Protein AF-A0A267G504-F1 (afdb_monomer_lite)

Secondary structure (DSSP, 8-state):
-------------HHHHTTS-SSEEEEEEEEEEGGGGTT----EEEEE-SSEEEEEEEEE-SSTTEEEEEEEEEEGGGHHHHHHHHHHTTTT-S-TT-EEEEESTTSGGGHHHHHHHH--EEEE--HHHHHHHHHHHHHHHS-HHHH--------GGG-TT----HHHHHHHHHTT--HHHHHS--S-SSEEEEEESSSEEEEEE-TTS-EEEEEEESSSHHHHHHHHHHHHS---HHHHHHHHHH--GGGTSEEHHHHHTTT--SGGGGS-TTSEEETTHHHHHHHHHHHHHHTTS---TT---PPP-

pLDDT: mean 77.03, std 20.08, range [28.44, 96.31]

Structure (mmCIF, N/CA/C/O backbone):
data_AF-A0A267G504-F1
#
_entry.id   AF-A0A267G504-F1
#
loop_
_atom_site.group_PDB
_atom_site.id
_atom_site.type_symbol
_atom_site.label_atom_id
_atom_site.label_alt_id
_atom_site.label_comp_id
_atom_site.label_asym_id
_atom_site.label_entity_id
_atom_site.label_seq_id
_atom_site.pdbx_PDB_ins_code
_atom_site.Cartn_x
_atom_site.Cartn_y
_atom_site.Cartn_z
_atom_site.occupancy
_atom_site.B_iso_or_equiv
_atom_site.auth_seq_id
_atom_site.auth_comp_id
_atom_site.auth_asym_id
_atom_site.auth_atom_id
_atom_site.pdbx_PDB_model_num
ATOM 1 N N . SER A 1 1 ? -55.078 -29.190 19.948 1.00 36.12 1 SER A N 1
ATOM 2 C CA . SER A 1 1 ? -54.790 -29.704 18.596 1.00 36.12 1 SER A CA 1
ATOM 3 C C . SER A 1 1 ? -53.960 -28.680 17.835 1.00 36.12 1 SER A C 1
ATOM 5 O O . SER A 1 1 ? -54.436 -27.595 17.545 1.00 36.12 1 SER A O 1
ATOM 7 N N . ASN A 1 2 ? -52.691 -29.032 17.629 1.00 31.22 2 ASN A N 1
ATOM 8 C CA . ASN A 1 2 ? -51.638 -28.458 16.780 1.00 31.22 2 ASN A CA 1
ATOM 9 C C . ASN A 1 2 ? -51.933 -27.212 15.920 1.00 31.22 2 ASN A C 1
ATOM 11 O O . ASN A 1 2 ? -52.570 -27.309 14.874 1.00 31.22 2 ASN A O 1
ATOM 15 N N . SER A 1 3 ? -51.272 -26.104 16.266 1.00 29.47 3 SER A N 1
ATOM 16 C CA . SER A 1 3 ? -50.808 -25.070 15.337 1.00 29.47 3 SER A CA 1
ATOM 17 C C . SER A 1 3 ? -49.410 -25.450 14.815 1.00 29.47 3 SER A C 1
ATOM 19 O O . SER A 1 3 ? -48.462 -25.589 15.586 1.00 29.47 3 SER A O 1
ATOM 21 N N . LYS A 1 4 ? -49.265 -25.668 13.501 1.00 34.09 4 LYS A N 1
ATOM 22 C CA . LYS A 1 4 ? -47.961 -25.902 12.854 1.00 34.09 4 LYS A CA 1
ATOM 23 C C . LYS A 1 4 ? -47.389 -24.577 12.348 1.00 34.09 4 LYS A C 1
ATOM 25 O O . LYS A 1 4 ? -47.925 -23.988 11.416 1.00 34.09 4 LYS A O 1
ATOM 30 N N . PHE A 1 5 ? -46.284 -24.155 12.959 1.00 29.67 5 PHE A N 1
ATOM 31 C CA . PHE A 1 5 ? -45.341 -23.181 12.414 1.00 29.67 5 PHE A CA 1
ATOM 32 C C . PHE A 1 5 ? -44.734 -23.719 11.110 1.00 29.67 5 PHE A C 1
ATOM 34 O O . PHE A 1 5 ? -44.215 -24.835 11.080 1.00 29.67 5 PHE A O 1
ATOM 41 N N . ILE A 1 6 ? -44.780 -22.922 10.043 1.00 31.59 6 ILE A N 1
ATOM 42 C CA . ILE A 1 6 ? -44.021 -23.155 8.812 1.00 31.59 6 ILE A CA 1
ATOM 43 C C . ILE A 1 6 ? -42.701 -22.392 8.958 1.00 31.59 6 ILE A C 1
ATOM 45 O O . ILE A 1 6 ? -42.673 -21.167 8.882 1.00 31.59 6 ILE A O 1
ATOM 49 N N . GLN A 1 7 ? -41.608 -23.121 9.192 1.00 29.75 7 GLN A N 1
ATOM 50 C CA . GLN A 1 7 ? -40.248 -22.630 8.969 1.00 29.75 7 GLN A CA 1
ATOM 51 C C . GLN A 1 7 ? -40.037 -22.475 7.457 1.00 29.75 7 GLN A C 1
ATOM 53 O O . GLN A 1 7 ? -39.959 -23.470 6.739 1.00 29.75 7 GLN A O 1
ATOM 58 N N . GLN A 1 8 ? -39.925 -21.242 6.966 1.00 28.44 8 GLN A N 1
ATOM 59 C CA . GLN A 1 8 ? -39.309 -20.982 5.666 1.00 28.44 8 GLN A CA 1
ATOM 60 C C . GLN A 1 8 ? -37.805 -20.810 5.874 1.00 28.44 8 GLN A C 1
ATOM 62 O O . GLN A 1 8 ? -37.324 -19.751 6.268 1.00 28.44 8 GLN A O 1
ATOM 67 N N . SER A 1 9 ? -37.059 -21.883 5.621 1.00 29.45 9 SER A N 1
ATOM 68 C CA . SER A 1 9 ? -35.618 -21.831 5.402 1.00 29.45 9 SER A CA 1
ATOM 69 C C . SER A 1 9 ? -35.347 -21.113 4.077 1.00 29.45 9 SER A C 1
ATOM 71 O O . SER A 1 9 ? -35.560 -21.684 3.005 1.00 29.45 9 SER A O 1
ATOM 73 N N . SER A 1 10 ? -34.874 -19.869 4.121 1.00 33.12 10 SER A N 1
ATOM 74 C CA . SER A 1 10 ? -34.369 -19.178 2.935 1.00 33.12 10 SER A CA 1
ATOM 75 C C . SER A 1 10 ? -32.966 -19.694 2.600 1.00 33.12 10 SER A C 1
ATOM 77 O O . SER A 1 10 ? -31.961 -19.077 2.952 1.00 33.12 10 SER A O 1
ATOM 79 N N . GLN A 1 11 ? -32.889 -20.842 1.925 1.00 33.38 11 GLN A N 1
ATOM 80 C CA . GLN A 1 11 ? -31.696 -21.208 1.163 1.00 33.38 11 GLN A CA 1
ATOM 81 C C . GLN A 1 11 ? -31.572 -20.220 -0.002 1.00 33.38 11 GLN A C 1
ATOM 83 O O . GLN A 1 11 ? -32.307 -20.301 -0.986 1.00 33.38 11 GLN A O 1
ATOM 88 N N . GLN A 1 12 ? -30.684 -19.235 0.135 1.00 33.78 12 GLN A N 1
ATOM 89 C CA . GLN A 1 12 ? -30.316 -18.368 -0.978 1.00 33.78 12 GLN A CA 1
ATOM 90 C C . GLN A 1 12 ? -29.519 -19.181 -2.008 1.00 33.78 12 GLN A C 1
ATOM 92 O O . GLN A 1 12 ? -28.623 -19.951 -1.671 1.00 33.78 12 GLN A O 1
ATOM 97 N N . SER A 1 13 ? -29.896 -19.042 -3.278 1.00 30.20 13 SER A N 1
ATOM 98 C CA . SER A 1 13 ? -29.326 -19.773 -4.412 1.00 30.20 13 SER A CA 1
ATOM 99 C C . SER A 1 13 ? -27.835 -19.439 -4.631 1.00 30.20 13 SER A C 1
ATOM 101 O O . SER A 1 13 ? -27.513 -18.246 -4.661 1.00 30.20 13 SER A O 1
ATOM 103 N N . PRO A 1 14 ? -26.959 -20.418 -4.940 1.00 38.78 14 PRO A N 1
ATOM 104 C CA . PRO A 1 14 ? -25.515 -20.204 -5.144 1.00 38.78 14 PRO A CA 1
ATOM 105 C C . PRO A 1 14 ? -25.164 -19.158 -6.218 1.00 38.78 14 PRO A C 1
ATOM 107 O O . PRO A 1 14 ? -24.147 -18.478 -6.134 1.00 38.78 14 PRO A O 1
ATOM 110 N N . GLN A 1 15 ? -26.036 -18.971 -7.214 1.00 33.75 15 GLN A N 1
ATOM 111 C CA . GLN A 1 15 ? -25.838 -18.007 -8.304 1.00 33.75 15 GLN A CA 1
ATOM 112 C C . GLN A 1 15 ? -25.994 -16.538 -7.884 1.00 33.75 15 GLN A C 1
ATOM 114 O O . GLN A 1 15 ? -25.474 -15.660 -8.566 1.00 33.75 15 GLN A O 1
ATOM 119 N N . ARG A 1 16 ? -26.684 -16.248 -6.770 1.00 33.75 16 ARG A N 1
ATOM 120 C CA . ARG A 1 16 ? -26.840 -14.871 -6.264 1.00 33.75 16 ARG A CA 1
ATOM 121 C C . ARG A 1 16 ? -25.652 -14.441 -5.394 1.00 33.75 16 ARG A C 1
ATOM 123 O O . ARG A 1 16 ? -25.358 -13.256 -5.326 1.00 33.75 16 ARG A O 1
ATOM 130 N N . GLN A 1 17 ? -24.945 -15.410 -4.812 1.00 35.12 17 GLN A N 1
ATOM 131 C CA . GLN A 1 17 ? -23.685 -15.205 -4.096 1.00 35.12 17 GLN A CA 1
ATOM 132 C C . GLN A 1 17 ? -22.523 -14.991 -5.081 1.00 35.12 17 GLN A C 1
ATOM 134 O O . GLN A 1 17 ? -21.721 -14.091 -4.899 1.00 35.12 17 GLN A O 1
ATOM 139 N N . ALA A 1 18 ? -22.520 -15.711 -6.209 1.00 34.97 18 ALA A N 1
ATOM 140 C CA . ALA A 1 18 ? -21.492 -15.586 -7.247 1.00 34.97 18 ALA A CA 1
ATOM 141 C C . ALA A 1 18 ? -21.483 -14.237 -8.009 1.00 34.97 18 ALA A C 1
ATOM 143 O O . ALA A 1 18 ? -20.501 -13.925 -8.675 1.00 34.97 18 ALA A O 1
ATOM 144 N N . MET A 1 19 ? -22.552 -13.432 -7.931 1.00 37.81 19 MET A N 1
ATOM 145 C CA . MET A 1 19 ? -22.581 -12.066 -8.489 1.00 37.81 19 MET A CA 1
ATOM 146 C C . MET A 1 19 ? -22.143 -10.986 -7.488 1.00 37.81 19 MET A C 1
ATOM 148 O O . MET A 1 19 ? -21.919 -9.849 -7.898 1.00 37.81 19 MET A O 1
ATOM 152 N N . ALA A 1 20 ? -22.016 -11.322 -6.201 1.00 45.59 20 ALA A N 1
ATOM 153 C CA . ALA A 1 20 ? -21.700 -10.366 -5.144 1.00 45.59 20 ALA A CA 1
ATOM 154 C C . ALA A 1 20 ? -20.199 -10.040 -5.033 1.00 45.59 20 ALA A C 1
ATOM 156 O O . ALA A 1 20 ? -19.861 -9.064 -4.383 1.00 45.59 20 ALA A O 1
ATOM 157 N N . ASP A 1 21 ? -19.305 -10.768 -5.710 1.00 54.06 21 ASP A N 1
ATOM 158 C CA . ASP A 1 21 ? -17.866 -10.712 -5.400 1.00 54.06 21 ASP A CA 1
ATOM 159 C C . ASP A 1 21 ? -16.985 -10.062 -6.483 1.00 54.06 21 ASP A C 1
ATOM 161 O O . ASP A 1 21 ? -15.767 -10.039 -6.358 1.00 54.06 21 ASP A O 1
ATOM 165 N N . ASN A 1 22 ? -17.552 -9.481 -7.548 1.00 69.06 22 ASN A N 1
ATOM 166 C CA . ASN A 1 22 ? -16.732 -8.974 -8.664 1.00 69.06 22 ASN A CA 1
ATOM 167 C C . ASN A 1 22 ? -16.092 -7.587 -8.415 1.00 69.06 22 ASN A C 1
ATOM 169 O O . ASN A 1 22 ? -15.395 -7.066 -9.283 1.00 69.06 22 ASN A O 1
ATOM 173 N N . PHE A 1 23 ? -16.358 -6.958 -7.264 1.00 81.56 23 PHE A N 1
ATOM 174 C CA . PHE A 1 23 ? -15.829 -5.632 -6.912 1.00 81.56 23 PHE A CA 1
ATOM 175 C C . PHE A 1 23 ? -14.717 -5.660 -5.849 1.00 81.56 23 PHE A C 1
ATOM 177 O O . PHE A 1 23 ? -13.924 -4.713 -5.777 1.00 81.56 23 PHE A O 1
ATOM 184 N N . LEU A 1 24 ? -14.680 -6.711 -5.023 1.00 88.25 24 LEU A N 1
ATOM 185 C CA . LEU A 1 24 ? -13.655 -6.941 -4.010 1.00 88.25 24 LEU A CA 1
ATOM 186 C C . LEU A 1 24 ? -12.440 -7.560 -4.700 1.00 88.25 24 LEU A C 1
ATOM 188 O O . LEU A 1 24 ? -12.522 -8.654 -5.247 1.00 88.25 24 LEU A O 1
ATOM 192 N N . ILE A 1 25 ? -11.321 -6.841 -4.697 1.00 89.75 25 ILE A N 1
ATOM 193 C CA . ILE A 1 25 ? -10.074 -7.321 -5.302 1.00 89.75 25 ILE A CA 1
ATOM 194 C C . ILE A 1 25 ? -9.412 -8.328 -4.364 1.00 89.75 25 ILE A C 1
ATOM 196 O O . ILE A 1 25 ? -8.994 -9.399 -4.789 1.00 89.75 25 ILE A O 1
ATOM 200 N N . GLU A 1 26 ? -9.320 -7.971 -3.085 1.00 91.44 26 GLU A N 1
ATOM 201 C CA . GLU A 1 26 ? -8.674 -8.782 -2.060 1.00 91.44 26 GLU A CA 1
ATOM 202 C C . GLU A 1 26 ? -9.235 -8.410 -0.686 1.00 91.44 26 GLU A C 1
ATOM 204 O O . GLU A 1 26 ? -9.483 -7.234 -0.412 1.00 91.44 26 GLU A O 1
ATOM 209 N N . GLU A 1 27 ? -9.406 -9.403 0.186 1.00 93.31 27 GLU A N 1
ATOM 210 C CA . GLU A 1 27 ? -9.571 -9.194 1.623 1.00 93.31 27 GLU A CA 1
ATOM 211 C C . GLU A 1 27 ? -8.554 -10.058 2.369 1.00 93.31 27 GLU A C 1
ATOM 213 O O . GLU A 1 27 ? -8.611 -11.288 2.321 1.00 93.31 27 GLU A O 1
ATOM 218 N N . LYS A 1 28 ? -7.640 -9.408 3.091 1.00 92.81 28 LYS A N 1
ATOM 219 C CA . LYS A 1 28 ? -6.731 -10.064 4.029 1.00 92.81 28 LYS A CA 1
ATOM 220 C C . LYS A 1 28 ? -7.276 -9.909 5.444 1.00 92.81 28 LYS A C 1
ATOM 222 O O . LYS A 1 28 ? -7.626 -8.808 5.862 1.00 92.81 28 LYS A O 1
ATOM 227 N N . ILE A 1 29 ? -7.333 -11.009 6.191 1.00 93.81 29 ILE A N 1
ATOM 228 C CA . ILE A 1 29 ? -7.788 -11.016 7.585 1.00 93.81 29 ILE A CA 1
ATOM 229 C C . ILE A 1 29 ? -6.625 -11.449 8.467 1.00 93.81 29 ILE A C 1
ATOM 231 O O . ILE A 1 29 ? -6.101 -12.546 8.299 1.00 93.81 29 ILE A O 1
ATOM 235 N N . VAL A 1 30 ? -6.254 -10.600 9.421 1.00 93.19 30 VAL A N 1
ATOM 236 C CA . VAL A 1 30 ? -5.175 -10.858 10.379 1.00 93.19 30 VAL A CA 1
ATOM 237 C C . VAL A 1 30 ? -5.759 -10.962 11.782 1.00 93.19 30 VAL A C 1
ATOM 239 O O . VAL A 1 30 ? -6.589 -10.146 12.186 1.00 93.19 30 VAL A O 1
ATOM 242 N N . THR A 1 31 ? -5.337 -11.974 12.540 1.00 93.31 31 THR A N 1
ATOM 243 C CA . THR A 1 31 ? -5.751 -12.123 13.942 1.00 93.31 31 THR A CA 1
ATOM 244 C C . THR A 1 31 ? -4.867 -11.259 14.830 1.00 93.31 31 THR A C 1
ATOM 246 O O . THR A 1 31 ? -3.646 -11.370 14.791 1.00 93.31 31 THR A O 1
ATOM 249 N N . LEU A 1 32 ? -5.489 -10.417 15.649 1.00 92.50 32 LEU A N 1
ATOM 250 C CA . LEU A 1 32 ? -4.817 -9.520 16.579 1.00 92.50 32 LEU A CA 1
ATOM 251 C C . LEU A 1 32 ? -5.038 -9.967 18.018 1.00 92.50 32 LEU A C 1
ATOM 253 O O . LEU A 1 32 ? -6.137 -10.379 18.394 1.00 92.50 32 LEU A O 1
ATOM 257 N N . GLN A 1 33 ? -4.005 -9.806 18.839 1.00 91.62 33 GLN A N 1
ATOM 258 C CA . GLN A 1 33 ? -4.142 -9.876 20.289 1.00 91.62 33 GLN A CA 1
ATOM 259 C C . GLN A 1 33 ? -4.744 -8.574 20.819 1.00 91.62 33 GLN A C 1
ATOM 261 O O . GLN A 1 33 ? -4.494 -7.494 20.281 1.00 91.62 33 GLN A O 1
ATOM 266 N N . LYS A 1 34 ? -5.501 -8.656 21.913 1.00 89.56 34 LYS A N 1
ATOM 267 C CA . LYS A 1 34 ? -6.110 -7.493 22.574 1.00 89.56 34 LYS A CA 1
ATOM 268 C C . LYS A 1 34 ? -5.116 -6.385 22.933 1.00 89.56 34 LYS A C 1
ATOM 270 O O . LYS A 1 34 ? -5.479 -5.216 22.855 1.00 89.56 34 LYS A O 1
ATOM 275 N N . SER A 1 35 ? -3.871 -6.732 23.264 1.00 91.12 35 SER A N 1
ATOM 276 C CA . SER A 1 35 ? -2.796 -5.767 23.537 1.00 91.12 35 SER A CA 1
ATOM 277 C C . SER A 1 35 ? -2.483 -4.857 22.344 1.00 91.12 35 SER A C 1
ATOM 279 O O . SER A 1 35 ? -2.222 -3.676 22.535 1.00 91.12 35 SER A O 1
ATOM 281 N N . ALA A 1 36 ? -2.580 -5.360 21.110 1.00 90.00 36 ALA A N 1
ATOM 282 C CA . ALA A 1 36 ? -2.339 -4.567 19.900 1.00 90.00 36 ALA A CA 1
ATOM 283 C C . ALA A 1 36 ? -3.437 -3.512 19.648 1.00 90.00 36 ALA A C 1
ATOM 285 O O . ALA A 1 36 ? -3.235 -2.564 18.889 1.00 90.00 36 ALA A O 1
ATOM 286 N N . MET A 1 37 ? -4.595 -3.679 20.297 1.00 88.25 37 MET A N 1
ATOM 287 C CA . MET A 1 37 ? -5.758 -2.794 20.212 1.00 88.25 37 MET A CA 1
ATOM 288 C C . MET A 1 37 ? -5.870 -1.839 21.409 1.00 88.25 37 MET A C 1
ATOM 290 O O . MET A 1 37 ? -6.865 -1.122 21.538 1.00 88.25 37 MET A O 1
ATOM 294 N N . GLU A 1 38 ? -4.876 -1.818 22.301 1.00 86.06 38 GLU A N 1
ATOM 295 C CA . GLU A 1 38 ? -4.871 -0.918 23.450 1.00 86.06 38 GLU A CA 1
ATOM 296 C C . GLU A 1 38 ? -4.913 0.545 22.978 1.00 86.06 38 GLU A C 1
ATOM 298 O O . GLU A 1 38 ? -4.175 0.955 22.084 1.00 86.06 38 GLU A O 1
ATOM 303 N N . ASN A 1 39 ? -5.808 1.343 23.567 1.00 84.06 39 ASN A N 1
ATOM 304 C CA . ASN A 1 39 ? -6.060 2.746 23.207 1.00 84.06 39 ASN A CA 1
ATOM 305 C C . ASN A 1 39 ? -6.643 2.991 21.800 1.00 84.06 39 ASN A C 1
ATOM 307 O O . ASN A 1 39 ? -6.804 4.149 21.408 1.00 84.06 39 ASN A O 1
ATOM 311 N N . VAL A 1 40 ? -7.024 1.950 21.051 1.00 84.75 40 VAL A N 1
ATOM 312 C CA . VAL A 1 40 ? -7.725 2.119 19.771 1.00 84.75 40 VAL A CA 1
ATOM 313 C C . VAL A 1 40 ? -9.200 2.430 20.026 1.00 84.75 40 VAL A C 1
ATOM 315 O O . VAL A 1 40 ? -9.948 1.628 20.588 1.00 84.75 40 VAL A O 1
ATOM 318 N N . THR A 1 41 ? -9.632 3.618 19.609 1.00 84.31 41 THR A N 1
ATOM 319 C CA . THR A 1 41 ? -11.010 4.102 19.793 1.00 84.31 41 THR A CA 1
ATOM 320 C C . THR A 1 41 ? -11.845 4.027 18.519 1.00 84.31 41 THR A C 1
ATOM 322 O O . THR A 1 41 ? -13.061 3.849 18.601 1.00 84.31 41 THR A O 1
ATOM 325 N N . VAL A 1 42 ? -11.200 4.119 17.354 1.00 88.38 42 VAL A N 1
ATOM 326 C CA . VAL A 1 42 ? -11.831 4.067 16.032 1.00 88.38 42 VAL A CA 1
ATOM 327 C C . VAL A 1 42 ? -11.447 2.762 15.345 1.00 88.38 42 VAL A C 1
ATOM 329 O O . VAL A 1 42 ? -10.270 2.467 15.165 1.00 88.38 42 VAL A O 1
ATOM 332 N N . MET A 1 43 ? -12.457 1.970 14.984 1.00 88.62 43 MET A N 1
ATOM 333 C CA . MET A 1 43 ? -12.293 0.567 14.573 1.00 88.62 43 MET A CA 1
ATOM 334 C C . MET A 1 43 ? -12.355 0.359 13.060 1.00 88.62 43 MET A C 1
ATOM 336 O O . MET A 1 43 ? -12.322 -0.781 12.606 1.00 88.62 43 MET A O 1
ATOM 340 N N . ALA A 1 44 ? -12.473 1.433 12.280 1.00 91.44 44 ALA A N 1
ATOM 341 C CA . ALA A 1 44 ? -12.474 1.367 10.828 1.00 91.44 44 ALA A CA 1
ATOM 342 C C . ALA A 1 44 ? -11.877 2.623 10.200 1.00 91.44 44 ALA A C 1
ATOM 344 O O . ALA A 1 44 ? -11.930 3.716 10.771 1.00 91.44 44 ALA A O 1
ATOM 345 N N . GLY A 1 45 ? -11.346 2.461 8.993 1.00 93.06 45 GLY A N 1
ATOM 346 C CA . GLY A 1 45 ? -10.884 3.580 8.197 1.00 93.06 45 GLY A CA 1
ATOM 347 C C . GLY A 1 45 ? -10.879 3.303 6.702 1.00 93.06 45 GLY A C 1
ATOM 348 O O . GLY A 1 45 ? -10.811 2.154 6.270 1.00 93.06 45 GLY A O 1
ATOM 349 N N . ILE A 1 46 ? -10.958 4.376 5.917 1.00 94.88 46 ILE A N 1
ATOM 350 C CA . ILE A 1 46 ? -10.981 4.340 4.451 1.00 94.88 46 ILE A CA 1
ATOM 351 C C . ILE A 1 46 ? -9.831 5.189 3.910 1.00 94.88 46 ILE A C 1
ATOM 353 O O . ILE A 1 46 ? -9.745 6.378 4.206 1.00 94.88 46 ILE A O 1
ATOM 357 N N . ASP A 1 47 ? -8.994 4.600 3.060 1.00 95.62 47 ASP A N 1
ATOM 358 C CA . ASP A 1 47 ? -8.050 5.310 2.195 1.00 95.62 47 ASP A CA 1
ATOM 359 C C . ASP A 1 47 ? -8.534 5.218 0.744 1.00 95.62 47 ASP A C 1
ATOM 361 O O . ASP A 1 47 ? -8.404 4.179 0.084 1.00 95.62 47 ASP A O 1
ATOM 365 N N . ARG A 1 48 ? -9.080 6.322 0.224 1.00 94.06 48 ARG A N 1
ATOM 366 C CA . ARG A 1 48 ? -9.458 6.424 -1.188 1.00 94.06 48 ARG A CA 1
ATOM 367 C C . ARG A 1 48 ? -8.366 7.133 -1.974 1.00 94.06 48 ARG A C 1
ATOM 369 O O . ARG A 1 48 ? -8.406 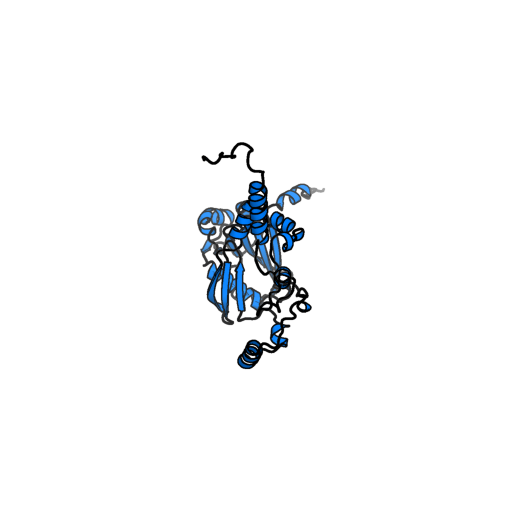8.346 -2.205 1.00 94.06 48 ARG A O 1
ATOM 376 N N . GLY A 1 49 ? -7.428 6.335 -2.465 1.00 90.75 49 GLY A N 1
ATOM 377 C CA . GLY A 1 49 ? -6.377 6.799 -3.354 1.00 90.75 49 GLY A CA 1
ATOM 378 C C . GLY A 1 49 ? -6.885 7.134 -4.760 1.00 90.75 49 GLY A C 1
ATOM 379 O O . GLY A 1 49 ? -8.066 7.055 -5.103 1.00 90.75 49 GLY A O 1
ATOM 380 N N . CYS A 1 50 ? -5.944 7.472 -5.636 1.00 87.88 50 CYS A N 1
ATOM 381 C CA . CYS A 1 50 ? -6.231 7.800 -7.033 1.00 87.88 50 CYS A CA 1
ATOM 382 C C . CYS A 1 50 ? -6.871 6.658 -7.842 1.00 87.88 50 CYS A C 1
ATOM 384 O O . CYS A 1 50 ? -7.675 6.930 -8.734 1.00 87.88 50 CYS A O 1
ATOM 386 N N . SER A 1 51 ? -6.479 5.410 -7.576 1.00 87.12 51 SER A N 1
ATOM 387 C CA . SER A 1 51 ? -6.870 4.249 -8.394 1.00 87.12 51 SER A CA 1
ATOM 388 C C . SER A 1 51 ? -7.712 3.229 -7.631 1.00 87.12 51 SER A C 1
ATOM 390 O O . SER A 1 51 ? -8.582 2.599 -8.222 1.00 87.12 51 SER A O 1
ATOM 392 N N . LEU A 1 52 ? -7.447 3.069 -6.336 1.00 92.12 52 LEU A N 1
ATOM 393 C CA . LEU A 1 52 ? -8.011 2.019 -5.498 1.00 92.12 52 LEU A CA 1
ATOM 394 C C . LEU A 1 52 ? -8.471 2.612 -4.170 1.00 92.12 52 LEU A C 1
ATOM 396 O O . LEU A 1 52 ? -7.834 3.541 -3.657 1.00 92.12 52 LEU A O 1
ATOM 400 N N . THR A 1 53 ? -9.502 1.996 -3.605 1.00 94.38 53 THR A N 1
ATOM 401 C CA . THR A 1 53 ? -9.958 2.237 -2.240 1.00 94.38 53 THR A CA 1
ATOM 402 C C . THR A 1 53 ? -9.484 1.090 -1.366 1.00 94.38 53 THR A C 1
ATOM 404 O O . THR A 1 53 ? -9.749 -0.070 -1.674 1.00 94.38 53 THR A O 1
ATOM 407 N N . LYS A 1 54 ? -8.802 1.415 -0.272 1.00 95.06 54 LYS A N 1
ATOM 408 C CA . LYS A 1 54 ? -8.451 0.474 0.789 1.00 95.06 54 LYS A CA 1
ATOM 409 C C . LYS A 1 54 ? -9.362 0.768 1.960 1.00 95.06 54 LYS A C 1
ATOM 411 O O . LYS A 1 54 ? -9.571 1.931 2.305 1.00 95.06 54 LYS A O 1
ATOM 416 N N . VAL A 1 55 ? -9.886 -0.275 2.574 1.00 94.19 55 VAL A N 1
ATOM 417 C CA . VAL A 1 55 ? -10.669 -0.152 3.792 1.00 94.19 55 VAL A CA 1
ATOM 418 C C . VAL A 1 55 ? -10.114 -1.114 4.812 1.00 94.19 55 VAL A C 1
ATOM 420 O O . VAL A 1 55 ? -9.823 -2.267 4.500 1.00 94.19 55 VAL A O 1
ATOM 423 N N . LEU A 1 56 ? -9.977 -0.627 6.035 1.00 93.56 56 LEU A N 1
ATOM 424 C CA . LEU A 1 56 ? -9.668 -1.455 7.181 1.00 93.56 56 LEU A CA 1
ATOM 425 C C . LEU A 1 56 ? -10.821 -1.401 8.167 1.00 93.56 56 LEU A C 1
ATOM 427 O O . LEU A 1 56 ? -11.444 -0.350 8.339 1.00 93.56 56 LEU A O 1
ATOM 431 N N . PHE A 1 57 ? -11.098 -2.521 8.819 1.00 92.50 57 PHE A N 1
ATOM 432 C CA . PHE A 1 57 ? -12.033 -2.567 9.932 1.00 92.50 57 PHE A CA 1
ATOM 433 C C . PHE A 1 57 ? -11.733 -3.730 10.867 1.00 92.50 57 PHE A C 1
ATOM 435 O O . PHE A 1 57 ? -11.112 -4.717 10.476 1.00 92.50 57 PHE A O 1
ATOM 442 N N . VAL A 1 58 ? -12.180 -3.611 12.113 1.00 91.00 58 VAL A N 1
ATOM 443 C CA . VAL A 1 58 ? -11.926 -4.608 13.148 1.00 91.00 58 VAL A CA 1
ATOM 444 C C . VAL A 1 58 ? -13.226 -5.250 13.613 1.00 91.00 58 VAL A C 1
ATOM 446 O O . VAL A 1 58 ? -14.199 -4.560 13.912 1.00 91.00 58 VAL A O 1
ATOM 449 N N . THR A 1 59 ? -13.230 -6.579 13.699 1.00 89.75 59 THR A N 1
ATOM 450 C CA . THR A 1 59 ? -14.330 -7.374 14.259 1.00 89.75 59 THR A CA 1
ATOM 451 C C . THR A 1 59 ? -13.850 -8.207 15.450 1.00 89.75 59 THR A C 1
ATOM 453 O O . THR A 1 59 ? -12.646 -8.333 15.700 1.00 89.75 59 THR A O 1
ATOM 456 N N . ALA A 1 60 ? -14.790 -8.751 16.226 1.00 88.19 60 ALA A N 1
ATOM 457 C CA . ALA A 1 60 ? -14.464 -9.647 17.332 1.00 88.19 60 ALA A CA 1
ATOM 458 C C . ALA A 1 60 ? -13.787 -10.935 16.824 1.00 88.19 60 ALA A C 1
ATOM 460 O O . ALA A 1 60 ? -14.139 -11.475 15.769 1.00 88.19 60 ALA A O 1
ATOM 461 N N . GLY A 1 61 ? -12.798 -11.418 17.575 1.00 86.62 61 GLY A N 1
ATOM 462 C CA . GLY A 1 61 ? -12.111 -12.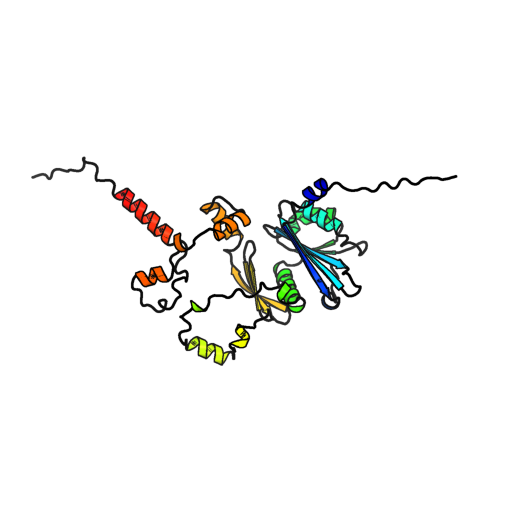673 17.298 1.00 86.62 61 GLY A CA 1
ATOM 463 C C . GLY A 1 61 ? -12.920 -13.907 17.696 1.00 86.62 61 GLY A C 1
ATOM 464 O O . GLY A 1 61 ? -14.105 -13.838 18.015 1.00 86.62 61 GLY A O 1
ATOM 465 N N . ASN A 1 62 ? -12.264 -15.069 17.652 1.00 84.25 62 ASN A N 1
ATOM 466 C CA . ASN A 1 62 ? -12.878 -16.338 18.067 1.00 84.25 62 ASN A CA 1
ATOM 467 C C . ASN A 1 62 ? -12.835 -16.536 19.596 1.00 84.25 62 ASN A C 1
ATOM 469 O O . ASN A 1 62 ? -13.479 -17.446 20.112 1.00 84.25 62 ASN A O 1
ATOM 473 N N . SER A 1 63 ? -12.048 -15.721 20.301 1.00 86.12 63 SER A N 1
ATOM 474 C CA . SER A 1 63 ? -11.930 -15.684 21.758 1.00 86.12 63 SER A CA 1
ATOM 475 C C . SER A 1 63 ? -12.072 -14.246 22.256 1.00 86.12 63 SER A C 1
ATOM 477 O O . SER A 1 63 ? -11.795 -13.308 21.510 1.00 86.12 63 SER A O 1
ATOM 479 N N . ASP A 1 64 ? -12.431 -14.075 23.529 1.00 81.00 64 ASP A N 1
ATOM 480 C CA . ASP A 1 64 ? -12.657 -12.756 24.148 1.00 81.00 64 ASP A CA 1
ATOM 481 C C . ASP A 1 64 ? -11.405 -11.853 24.192 1.00 81.00 64 ASP A C 1
ATOM 483 O O . ASP A 1 64 ? -11.511 -10.642 24.402 1.00 81.00 64 ASP A O 1
ATOM 487 N N . ASP A 1 65 ? -10.219 -12.425 23.962 1.00 88.50 65 ASP A N 1
ATOM 488 C CA . ASP A 1 65 ? -8.932 -11.719 23.949 1.00 88.50 65 ASP A CA 1
ATOM 489 C C . ASP A 1 65 ? -8.342 -11.527 22.544 1.00 88.50 65 ASP A C 1
ATOM 491 O O . ASP A 1 65 ? -7.209 -11.056 22.400 1.00 88.50 65 ASP A O 1
ATOM 495 N N . THR A 1 66 ? -9.094 -11.862 21.494 1.00 91.75 66 THR A N 1
ATOM 496 C CA . THR A 1 66 ? -8.642 -11.679 20.111 1.00 91.75 66 THR A CA 1
ATOM 497 C C . THR A 1 66 ? -9.583 -10.798 19.305 1.00 91.75 66 THR A C 1
ATOM 499 O O . THR A 1 66 ? -10.790 -10.741 19.531 1.00 91.75 66 THR A O 1
ATOM 502 N N . PHE A 1 67 ? -9.011 -10.120 18.315 1.00 92.06 67 PHE A N 1
ATOM 503 C CA . PHE A 1 67 ? -9.730 -9.352 17.306 1.00 92.06 67 PHE A CA 1
ATOM 504 C C . PHE A 1 67 ? -9.330 -9.825 15.909 1.00 92.06 67 PHE A C 1
ATOM 506 O O . PHE A 1 67 ? -8.2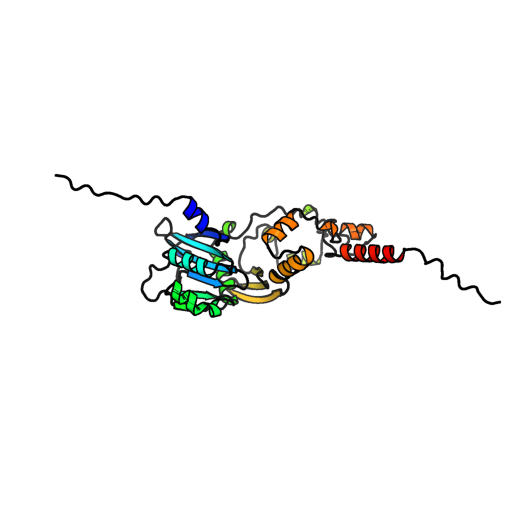94 -10.465 15.729 1.00 92.06 67 PHE A O 1
ATOM 513 N N . LYS A 1 68 ? -10.141 -9.495 14.906 1.00 92.88 68 LYS A N 1
ATOM 514 C CA . LYS A 1 68 ? -9.809 -9.698 13.493 1.00 92.88 68 LYS A CA 1
ATOM 515 C C . LYS A 1 68 ? -9.688 -8.350 12.812 1.00 92.88 68 LYS A C 1
ATOM 517 O O . LYS A 1 68 ? -10.661 -7.601 12.770 1.00 92.88 68 LYS A O 1
ATOM 522 N N . LEU A 1 69 ? -8.510 -8.056 12.276 1.00 93.50 69 LEU A N 1
ATOM 523 C CA . LEU A 1 69 ? -8.273 -6.921 11.397 1.00 93.50 69 LEU A CA 1
ATOM 524 C C . LEU A 1 69 ? -8.526 -7.352 9.959 1.00 93.50 69 LEU A C 1
ATOM 526 O O . LEU A 1 69 ? -7.812 -8.194 9.422 1.00 93.50 69 LEU A O 1
ATOM 530 N N . HIS A 1 70 ? -9.536 -6.755 9.349 1.00 94.19 70 HIS A N 1
ATOM 531 C CA . HIS A 1 70 ? -9.863 -6.923 7.946 1.00 94.19 70 HIS A CA 1
ATOM 532 C C . HIS A 1 70 ? -9.202 -5.806 7.145 1.00 94.19 70 HIS A C 1
ATOM 534 O O . HIS A 1 70 ? -9.324 -4.635 7.501 1.00 94.19 70 HIS A O 1
ATOM 540 N N . LEU A 1 71 ? -8.527 -6.173 6.062 1.00 94.50 71 LEU A N 1
ATOM 541 C CA . LEU A 1 71 ? -7.887 -5.284 5.100 1.00 94.50 71 LEU A CA 1
ATOM 542 C C . LEU A 1 71 ? -8.480 -5.600 3.729 1.00 94.50 71 LEU A C 1
ATOM 544 O O . LEU A 1 71 ? -8.109 -6.593 3.108 1.00 94.50 71 LEU A O 1
ATOM 548 N N . ALA A 1 72 ? -9.429 -4.785 3.281 1.00 94.69 72 ALA A N 1
ATOM 549 C CA . ALA A 1 72 ? -10.156 -4.991 2.036 1.00 94.69 72 ALA A CA 1
ATOM 550 C C . ALA A 1 72 ? -9.755 -3.957 0.975 1.00 94.69 72 ALA A C 1
ATOM 552 O O . ALA A 1 72 ? -9.590 -2.768 1.266 1.00 94.69 72 ALA A O 1
ATOM 553 N N . LEU A 1 73 ? -9.619 -4.412 -0.267 1.00 94.62 73 LEU A N 1
ATOM 554 C CA . LEU A 1 73 ? -9.194 -3.614 -1.411 1.00 94.62 73 LEU A CA 1
ATOM 555 C C . LEU A 1 73 ? -10.261 -3.629 -2.509 1.00 94.62 73 LEU A C 1
ATOM 557 O O . LEU A 1 73 ? -10.729 -4.687 -2.924 1.00 94.62 73 LEU A O 1
ATOM 561 N N . PHE A 1 74 ? -10.589 -2.450 -3.037 1.00 91.81 74 PHE A N 1
ATOM 562 C CA . PHE A 1 74 ? -11.609 -2.269 -4.070 1.00 91.81 74 PHE A CA 1
ATOM 563 C C . PHE A 1 74 ? -11.112 -1.370 -5.199 1.00 91.81 74 PHE A C 1
ATOM 565 O O . PHE A 1 74 ? -10.308 -0.453 -4.993 1.00 91.81 74 PHE A O 1
ATOM 572 N N . ASN A 1 75 ? -11.661 -1.565 -6.399 1.00 90.12 75 ASN A N 1
ATOM 573 C CA . ASN A 1 75 ? -11.499 -0.591 -7.473 1.00 90.12 75 ASN A CA 1
ATOM 574 C C . ASN A 1 75 ? -12.363 0.650 -7.199 1.00 90.12 75 ASN A C 1
ATOM 576 O O . ASN A 1 75 ? -13.533 0.535 -6.829 1.00 90.12 75 ASN A O 1
ATOM 580 N N . ASN A 1 76 ? -11.820 1.840 -7.460 1.00 91.56 76 ASN A N 1
ATOM 581 C CA . ASN A 1 76 ? -12.557 3.099 -7.348 1.00 91.56 76 ASN A CA 1
ATOM 582 C C . ASN A 1 76 ? -13.840 3.145 -8.199 1.00 91.56 76 ASN A C 1
ATOM 584 O O . ASN A 1 76 ? -14.751 3.897 -7.852 1.00 91.56 76 ASN A O 1
ATOM 588 N N . THR A 1 77 ? -13.931 2.374 -9.291 1.00 91.31 77 THR A N 1
ATOM 589 C CA . THR A 1 77 ? -15.153 2.256 -10.113 1.00 91.31 77 THR A CA 1
ATOM 590 C C . THR A 1 77 ? -16.321 1.618 -9.368 1.00 91.31 77 THR A C 1
ATOM 592 O O . THR A 1 77 ? -17.467 1.834 -9.746 1.00 91.31 77 THR A O 1
ATOM 595 N N . HIS A 1 78 ? -16.043 0.865 -8.304 1.00 92.25 78 HIS A N 1
ATOM 596 C CA . HIS A 1 78 ? -17.035 0.180 -7.479 1.00 92.25 78 HIS A CA 1
ATOM 597 C C . HIS A 1 78 ? -17.091 0.752 -6.058 1.00 92.25 78 HIS A C 1
ATOM 599 O O . HIS A 1 78 ? -17.423 0.044 -5.112 1.00 92.25 78 HIS A O 1
ATOM 605 N N . PHE A 1 79 ? -16.750 2.034 -5.894 1.00 92.50 79 PHE A N 1
ATOM 606 C CA . PHE A 1 79 ? -16.636 2.649 -4.573 1.00 92.50 79 PHE A CA 1
ATOM 607 C C . PHE A 1 79 ? -17.926 2.545 -3.749 1.00 92.50 79 PHE A C 1
ATOM 609 O O . PHE A 1 79 ? -17.862 2.198 -2.576 1.00 92.50 79 PHE A O 1
ATOM 616 N N . GLU A 1 80 ? -19.087 2.772 -4.367 1.00 93.25 80 GLU A N 1
ATOM 617 C CA . GLU A 1 80 ? -20.379 2.663 -3.683 1.00 93.25 80 GLU A CA 1
ATOM 618 C C . GLU A 1 80 ? -20.657 1.237 -3.182 1.00 93.25 80 GLU A C 1
ATOM 620 O O . GLU A 1 80 ? -21.020 1.060 -2.024 1.00 93.25 80 GLU A O 1
ATOM 625 N N . ALA A 1 81 ? -20.375 0.218 -4.001 1.00 92.44 81 ALA A N 1
ATOM 626 C CA . ALA A 1 81 ? -20.484 -1.181 -3.585 1.00 92.44 81 ALA A CA 1
ATOM 627 C C . ALA A 1 81 ? -19.516 -1.519 -2.435 1.00 92.44 81 ALA A C 1
ATOM 629 O O . ALA A 1 81 ? -19.859 -2.287 -1.540 1.00 92.44 81 ALA A O 1
ATOM 630 N N . GLY A 1 82 ? -18.327 -0.905 -2.411 1.00 91.75 82 GLY A N 1
ATOM 631 C CA . GLY A 1 82 ? -17.394 -0.995 -1.284 1.00 91.75 82 GLY A CA 1
ATOM 632 C C . GLY A 1 82 ? -17.932 -0.367 0.011 1.00 91.75 82 GLY A C 1
ATOM 633 O O . GLY A 1 82 ? -17.646 -0.867 1.098 1.00 91.75 82 GLY A O 1
ATOM 634 N N . LEU A 1 83 ? -18.742 0.693 -0.080 1.00 92.06 83 LEU A N 1
ATOM 635 C CA . LEU A 1 83 ? -19.430 1.274 1.080 1.00 92.06 83 LEU A CA 1
ATOM 636 C C . LEU A 1 83 ? -20.584 0.388 1.552 1.00 92.06 83 LEU A C 1
ATOM 638 O O . LEU A 1 83 ? -20.707 0.164 2.753 1.00 92.06 83 LEU A O 1
ATOM 642 N N . ASP A 1 84 ? -21.374 -0.170 0.630 1.00 90.88 84 ASP A N 1
ATOM 643 C CA . ASP A 1 84 ? -22.429 -1.138 0.961 1.00 90.88 84 ASP A CA 1
ATOM 644 C C . ASP A 1 84 ? -21.834 -2.384 1.641 1.00 90.88 84 ASP A C 1
ATOM 646 O O . ASP A 1 84 ? -22.351 -2.876 2.648 1.00 90.88 84 ASP A O 1
ATOM 650 N N . TYR A 1 85 ? -20.686 -2.853 1.140 1.00 90.31 85 TYR A N 1
ATOM 651 C CA . TYR A 1 85 ? -19.892 -3.894 1.779 1.00 90.31 85 TYR A CA 1
ATOM 652 C C . TYR A 1 85 ? -19.529 -3.511 3.211 1.00 90.31 85 TYR A C 1
ATOM 654 O O . TYR A 1 85 ? -19.784 -4.289 4.126 1.00 90.31 85 TYR A O 1
ATOM 662 N N . LEU A 1 86 ? -18.989 -2.312 3.432 1.00 89.12 86 LEU A N 1
ATOM 663 C CA . LEU A 1 86 ? -18.589 -1.873 4.764 1.00 89.12 86 LEU A CA 1
ATOM 664 C C . LEU A 1 86 ? -19.780 -1.756 5.726 1.00 89.12 86 LEU A C 1
ATOM 666 O O . LEU A 1 86 ? -19.707 -2.239 6.856 1.00 89.12 86 LEU A 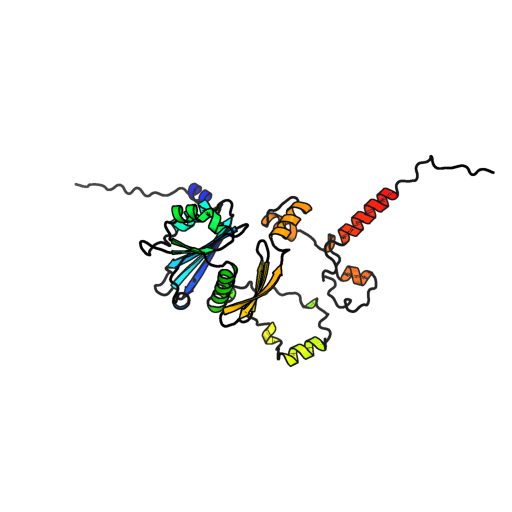O 1
ATOM 670 N N . ALA A 1 87 ? -20.896 -1.194 5.256 1.00 87.75 87 ALA A N 1
ATOM 671 C CA . ALA A 1 87 ? -22.145 -1.106 6.008 1.00 87.75 87 ALA A CA 1
ATOM 672 C C . ALA A 1 87 ? -22.644 -2.494 6.449 1.00 87.75 87 ALA A C 1
ATOM 674 O O . ALA A 1 87 ? -23.142 -2.656 7.564 1.00 87.75 87 ALA A O 1
ATOM 675 N N . SER A 1 88 ? -22.445 -3.523 5.614 1.00 86.69 88 SER A N 1
ATOM 676 C CA . SER A 1 88 ? -22.848 -4.899 5.926 1.00 86.69 88 SER A CA 1
ATOM 677 C C . SER A 1 88 ? -22.029 -5.565 7.042 1.00 86.69 88 SER A C 1
ATOM 679 O O . SER A 1 88 ? -22.496 -6.526 7.652 1.00 86.69 88 SER A O 1
ATOM 681 N N . LYS A 1 89 ? -20.817 -5.077 7.347 1.00 83.00 89 LYS A N 1
ATOM 682 C CA . LYS A 1 89 ? -19.863 -5.769 8.235 1.00 83.00 89 LYS A CA 1
ATOM 683 C C . LYS A 1 89 ? -20.087 -5.558 9.730 1.00 83.00 89 LYS A C 1
ATOM 685 O O . LYS A 1 89 ? -19.237 -5.948 10.523 1.00 83.00 89 LYS A O 1
ATOM 690 N N . ALA A 1 90 ? -21.216 -4.975 10.134 1.00 64.69 90 ALA A N 1
ATOM 691 C CA . ALA A 1 90 ? -21.580 -4.758 11.541 1.00 64.69 90 ALA A CA 1
ATOM 692 C C . ALA A 1 90 ? -20.466 -4.103 12.391 1.00 64.69 90 ALA A C 1
ATOM 694 O O . ALA A 1 90 ? -20.439 -4.237 13.612 1.00 64.69 90 ALA A O 1
ATOM 695 N N . ILE A 1 91 ? -19.590 -3.326 11.746 1.00 65.75 91 ILE A N 1
ATOM 696 C CA . ILE A 1 91 ? -18.525 -2.508 12.360 1.00 65.75 91 ILE A CA 1
ATOM 697 C C . ILE A 1 91 ? -19.128 -1.510 13.369 1.00 65.75 91 ILE A C 1
ATOM 699 O O . ILE A 1 91 ? -18.464 -1.018 14.276 1.00 65.75 91 ILE A O 1
ATOM 703 N N . LEU A 1 92 ? -20.429 -1.257 13.213 1.00 55.59 92 LEU A N 1
ATOM 704 C CA . LEU A 1 92 ? -21.247 -0.220 13.822 1.00 55.59 92 LEU A CA 1
ATOM 705 C C . LEU A 1 92 ? -21.812 -0.559 15.214 1.00 55.59 92 LEU A C 1
ATOM 707 O O . LEU A 1 92 ? -22.702 0.143 15.684 1.00 55.59 92 LEU A O 1
ATOM 711 N N . GLN A 1 93 ? -21.326 -1.580 15.929 1.00 51.31 93 GLN A N 1
ATOM 712 C CA . GLN A 1 93 ? -21.813 -1.860 17.297 1.00 51.31 93 GLN A CA 1
ATOM 713 C C . GLN A 1 93 ? -21.266 -0.910 18.387 1.00 51.31 93 GLN A C 1
ATOM 715 O O . GLN A 1 93 ? -21.053 -1.313 19.529 1.00 51.31 93 GLN A O 1
ATOM 720 N N . ARG A 1 94 ? -21.078 0.380 18.082 1.00 49.38 94 ARG A N 1
ATOM 721 C CA . ARG A 1 94 ? -20.840 1.420 19.097 1.00 49.38 94 ARG A CA 1
ATOM 722 C C . ARG A 1 94 ? -21.713 2.652 18.861 1.00 49.38 94 ARG A C 1
ATOM 724 O O . ARG A 1 94 ? -21.193 3.719 18.576 1.00 49.38 94 ARG A O 1
ATOM 731 N N . GLY A 1 95 ? -23.023 2.473 19.049 1.00 50.00 95 GLY A N 1
ATOM 732 C CA . GLY A 1 95 ? -23.990 3.541 19.341 1.00 50.00 95 GLY A CA 1
ATOM 733 C C . GLY A 1 95 ? -24.127 4.666 18.306 1.00 50.00 95 GLY A C 1
ATOM 734 O O . GLY A 1 95 ? -23.478 4.686 17.265 1.00 50.00 95 GLY A O 1
ATOM 735 N N . GLU A 1 96 ? -25.013 5.616 18.604 1.00 53.22 96 GLU A N 1
ATOM 736 C CA . GLU A 1 96 ? -25.072 6.895 17.891 1.00 53.22 96 GLU A CA 1
ATOM 737 C C . GLU A 1 96 ? -23.747 7.656 18.093 1.00 53.22 96 GLU A C 1
ATOM 739 O O . GLU A 1 96 ? -23.243 7.737 19.214 1.00 53.22 96 GLU A O 1
ATOM 744 N N . GLY A 1 97 ? -23.173 8.205 17.015 1.00 65.88 97 GLY A N 1
ATOM 745 C CA . GLY A 1 97 ? -21.921 8.979 17.069 1.00 65.88 97 GLY A CA 1
ATOM 746 C C . GLY A 1 97 ? -20.632 8.186 16.809 1.00 65.88 97 GLY A C 1
ATOM 747 O O . GLY A 1 97 ? -19.551 8.627 17.199 1.00 65.88 97 GLY A O 1
ATOM 748 N N . GLY A 1 98 ? -20.715 7.020 16.162 1.00 79.62 98 GLY A N 1
ATOM 749 C CA . GLY A 1 98 ? -19.532 6.300 15.688 1.00 79.62 98 GLY A CA 1
ATOM 750 C C . GLY A 1 98 ? -18.685 7.143 14.723 1.00 79.62 98 GLY A C 1
ATOM 751 O O . GLY A 1 98 ? -19.216 7.877 13.887 1.00 79.62 98 GLY A O 1
ATOM 752 N N . LYS A 1 99 ? -17.359 7.004 14.815 1.00 88.62 99 LYS A N 1
ATOM 753 C CA . LYS A 1 99 ? -16.393 7.709 13.964 1.00 88.62 99 LYS A CA 1
ATOM 754 C C . LYS A 1 99 ? -15.777 6.797 12.911 1.00 88.62 99 LYS A C 1
ATOM 756 O O . LYS A 1 99 ? -15.585 5.604 13.146 1.00 88.62 99 LYS A O 1
ATOM 761 N N . LEU A 1 100 ? -15.402 7.392 11.784 1.00 91.38 100 LEU A N 1
ATOM 762 C CA . LEU A 1 100 ? -14.638 6.767 10.714 1.00 91.38 100 LEU A CA 1
ATOM 763 C C . LEU A 1 100 ? -13.437 7.643 10.368 1.00 91.38 100 LEU A C 1
ATOM 765 O O . LEU A 1 100 ? -13.599 8.805 9.992 1.00 91.38 100 LEU A O 1
ATOM 769 N N . HIS A 1 101 ? -12.235 7.075 10.450 1.00 93.75 101 HIS A N 1
ATOM 770 C CA . HIS A 1 101 ? -11.045 7.757 9.953 1.00 93.75 101 HIS A CA 1
ATOM 771 C C . HIS A 1 101 ? -10.991 7.652 8.431 1.00 93.75 101 HIS A C 1
ATOM 773 O O . HIS A 1 101 ? -11.031 6.558 7.870 1.00 93.75 101 HIS A O 1
ATOM 779 N N . VAL A 1 102 ? -10.884 8.784 7.748 1.00 95.12 102 VAL A N 1
ATOM 780 C CA . VAL A 1 102 ? -10.824 8.824 6.286 1.00 95.12 102 VAL A CA 1
ATOM 781 C C . VAL A 1 102 ? -9.573 9.550 5.820 1.00 95.12 102 VAL A C 1
ATOM 783 O O . VAL A 1 102 ? -9.166 10.561 6.383 1.00 95.12 102 VAL A O 1
ATOM 786 N N . THR A 1 103 ? -8.940 9.022 4.782 1.00 95.31 103 THR A N 1
ATOM 787 C CA . THR A 1 103 ? -7.740 9.595 4.176 1.00 95.31 103 THR A CA 1
ATOM 788 C C . THR A 1 103 ? -7.701 9.319 2.673 1.00 95.31 103 THR A C 1
ATOM 790 O O . THR A 1 103 ? -8.620 8.718 2.110 1.00 95.31 103 THR A O 1
ATOM 793 N N . GLY A 1 104 ? -6.652 9.783 2.005 1.00 90.50 104 GLY A N 1
ATOM 794 C CA . GLY A 1 104 ? -6.502 9.688 0.563 1.00 90.50 104 GLY A CA 1
ATOM 795 C C . GLY A 1 104 ? -7.165 10.856 -0.160 1.00 90.50 104 GLY A C 1
ATOM 796 O O . GLY A 1 104 ? -8.281 11.283 0.155 1.00 90.50 104 GLY A O 1
ATOM 797 N N . VAL A 1 105 ? -6.479 11.352 -1.192 1.00 80.12 105 VAL A N 1
ATOM 798 C CA . VAL A 1 105 ? -6.904 12.494 -2.028 1.00 80.12 105 VAL A CA 1
ATOM 799 C C . VAL A 1 105 ? -8.340 12.413 -2.565 1.00 80.12 105 VAL A C 1
ATOM 801 O O . VAL A 1 105 ? -8.915 13.420 -2.974 1.00 80.12 105 VAL A O 1
ATOM 804 N N . GLY A 1 106 ? -8.914 11.212 -2.635 1.00 78.50 106 GLY A N 1
ATOM 805 C CA . GLY A 1 106 ? -10.241 10.973 -3.169 1.00 78.50 106 GLY A CA 1
ATOM 806 C C . GLY A 1 106 ? -11.378 11.118 -2.164 1.00 78.50 106 GLY A C 1
ATOM 807 O O . GLY A 1 106 ? -12.507 11.226 -2.624 1.00 78.50 106 GLY A O 1
ATOM 808 N N . CYS A 1 107 ? -11.136 11.093 -0.852 1.00 83.44 107 CYS A N 1
ATOM 809 C CA . CYS A 1 107 ? -12.215 10.970 0.136 1.00 83.44 107 CYS A CA 1
ATOM 810 C C . CYS A 1 107 ? -13.081 12.226 0.266 1.00 83.44 107 CYS A C 1
ATOM 812 O O . CYS A 1 107 ? -14.299 12.106 0.372 1.00 83.44 107 CYS A O 1
ATOM 814 N N . ASP A 1 108 ? -12.494 13.423 0.192 1.00 86.62 108 ASP A N 1
ATOM 815 C CA . ASP A 1 108 ? -13.244 14.669 0.421 1.00 86.62 108 ASP A CA 1
ATOM 816 C C . ASP A 1 108 ? -14.350 14.882 -0.626 1.00 86.62 108 ASP A C 1
ATOM 818 O O . ASP A 1 108 ? -15.469 15.265 -0.296 1.00 86.62 108 ASP A O 1
ATOM 822 N N . ARG A 1 109 ? -14.091 14.481 -1.880 1.00 89.81 109 ARG A N 1
ATOM 823 C CA . ARG A 1 109 ? -15.081 14.509 -2.971 1.00 89.81 109 ARG A CA 1
ATOM 824 C C . ARG A 1 109 ? -16.324 13.655 -2.690 1.00 89.81 109 ARG A C 1
ATOM 826 O O . ARG A 1 109 ? -17.379 13.948 -3.237 1.00 89.81 109 ARG A O 1
ATOM 833 N N . TYR A 1 110 ? -16.194 12.585 -1.908 1.00 91.94 110 TYR A N 1
ATOM 834 C CA . TYR A 1 110 ? -17.279 11.633 -1.644 1.00 91.94 110 TYR A CA 1
ATOM 835 C C . TYR A 1 110 ? -17.759 11.682 -0.192 1.00 91.94 110 TYR A C 1
ATOM 837 O O . TYR A 1 110 ? -18.417 10.750 0.262 1.00 91.94 110 TYR A O 1
ATOM 845 N N . ARG A 1 111 ? -17.446 12.759 0.536 1.00 92.62 111 ARG A N 1
ATOM 846 C CA . ARG A 1 111 ? -17.833 12.958 1.937 1.00 92.62 111 ARG A CA 1
ATOM 847 C C . ARG A 1 111 ? -19.310 12.647 2.184 1.00 92.62 111 ARG A C 1
ATOM 849 O O . ARG A 1 111 ? -19.611 11.817 3.035 1.00 92.62 111 ARG A O 1
ATOM 856 N N . GLU A 1 112 ? -20.199 13.268 1.411 1.00 93.69 112 GLU A N 1
ATOM 857 C CA . GLU A 1 112 ? -21.653 13.115 1.555 1.00 93.69 112 GLU A CA 1
ATOM 858 C C . GLU A 1 112 ? -22.090 11.662 1.347 1.00 93.69 112 GLU A C 1
ATOM 860 O O . GLU A 1 112 ? -22.781 11.107 2.194 1.00 93.69 112 GLU A O 1
ATOM 865 N N . LEU A 1 113 ? -21.599 11.010 0.288 1.00 93.88 113 LEU A N 1
ATOM 866 C CA . LEU A 1 113 ? -21.916 9.611 -0.008 1.00 93.88 113 LEU A CA 1
ATOM 867 C C . LEU A 1 113 ? -21.459 8.664 1.112 1.00 93.88 113 LEU A C 1
ATOM 869 O O . LEU A 1 113 ? -22.189 7.751 1.488 1.00 93.88 113 LEU A O 1
ATOM 873 N N . ILE A 1 114 ? -20.250 8.866 1.648 1.00 92.94 114 ILE A N 1
ATOM 874 C CA . ILE A 1 114 ? -19.723 8.043 2.746 1.00 92.94 114 ILE A CA 1
ATOM 875 C C . ILE A 1 114 ? -20.598 8.222 3.995 1.00 92.94 114 ILE A C 1
ATOM 877 O O . ILE A 1 114 ? -20.958 7.234 4.635 1.00 92.94 114 ILE A O 1
ATOM 881 N N . GLN A 1 115 ? -20.963 9.464 4.329 1.00 91.56 115 GLN A N 1
ATOM 882 C CA . GLN A 1 115 ? -21.823 9.764 5.477 1.00 91.56 115 GLN A CA 1
ATOM 883 C C . GLN A 1 115 ? -23.227 9.184 5.312 1.00 91.56 115 GLN A C 1
ATOM 885 O O . GLN A 1 115 ? -23.736 8.581 6.250 1.00 91.56 115 GLN A O 1
ATOM 890 N N . GLU A 1 116 ? -23.831 9.314 4.131 1.00 91.69 116 GLU A N 1
ATOM 891 C CA . GLU A 1 116 ? -25.160 8.776 3.832 1.00 91.69 116 GLU A CA 1
ATOM 892 C C . GLU A 1 116 ? -25.191 7.247 3.955 1.00 91.69 116 GLU A C 1
ATOM 894 O O . GLU A 1 116 ? -26.083 6.692 4.594 1.00 91.69 116 GLU A O 1
ATOM 899 N N . LYS A 1 117 ? -24.196 6.557 3.383 1.00 90.75 117 LYS A N 1
ATOM 900 C CA . LYS A 1 117 ? -24.147 5.088 3.361 1.00 90.75 117 LYS A CA 1
ATOM 901 C C . LYS A 1 117 ? -23.816 4.469 4.715 1.00 90.75 117 LYS A C 1
ATOM 903 O O . LYS A 1 117 ? -24.312 3.388 5.022 1.00 90.75 117 LYS A O 1
ATOM 908 N N . LEU A 1 118 ? -22.942 5.108 5.494 1.00 89.38 118 LEU A N 1
ATOM 909 C CA . LEU A 1 118 ? -22.408 4.521 6.728 1.00 89.38 118 LEU A CA 1
ATOM 910 C C . LEU A 1 118 ? -23.022 5.110 8.000 1.00 89.38 118 LEU A C 1
ATOM 912 O O . LEU A 1 118 ? -22.961 4.467 9.044 1.00 89.38 118 LEU A O 1
ATOM 916 N N . GLY A 1 119 ? -23.582 6.322 7.938 1.00 87.69 119 GLY A N 1
ATOM 917 C CA . GLY A 1 119 ? -24.122 7.021 9.105 1.00 87.69 119 GLY A CA 1
ATOM 918 C C . GLY A 1 119 ? -23.067 7.384 10.159 1.00 87.69 119 GLY A C 1
ATOM 919 O O . GLY A 1 119 ? -23.404 7.506 11.334 1.00 87.69 119 GLY A O 1
ATOM 920 N N . LEU A 1 120 ? -21.794 7.514 9.764 1.00 87.56 120 LEU A N 1
ATOM 921 C CA . LEU A 1 120 ? -20.658 7.770 10.660 1.00 87.56 120 LEU A CA 1
ATOM 922 C C . LEU A 1 120 ? -20.143 9.211 10.554 1.00 87.56 120 LEU A C 1
ATOM 924 O O . LEU A 1 120 ? -20.155 9.821 9.481 1.00 87.56 120 LEU A O 1
ATOM 928 N N . GLU A 1 121 ? -19.617 9.735 11.662 1.00 90.44 121 GLU A N 1
ATOM 929 C CA . GLU A 1 121 ? -18.856 10.985 11.666 1.00 90.44 121 GLU A CA 1
ATOM 930 C C . GLU A 1 121 ? -17.490 10.759 11.004 1.00 90.44 121 GLU A C 1
ATOM 932 O O . GLU A 1 121 ? -16.756 9.836 11.365 1.00 90.44 121 GLU A O 1
ATOM 937 N N . LEU A 1 122 ? -17.138 11.598 10.027 1.00 92.25 122 LEU A N 1
ATOM 938 C CA . LEU A 1 122 ? -15.879 11.468 9.296 1.00 92.25 122 LEU A CA 1
ATOM 939 C C . LEU A 1 122 ? -14.794 12.346 9.907 1.00 92.25 122 LEU A C 1
ATOM 941 O O . LEU A 1 122 ? -14.907 13.572 9.900 1.00 92.25 122 LEU A O 1
ATOM 945 N N . GLU A 1 123 ? -13.700 11.720 10.324 1.00 93.06 123 GLU A N 1
ATOM 946 C CA . GLU A 1 123 ? -12.492 12.402 10.776 1.00 93.06 123 GLU A CA 1
ATOM 947 C C . GLU A 1 123 ? -11.396 12.240 9.716 1.00 93.06 123 GLU A C 1
ATOM 949 O O . GLU A 1 123 ? -10.948 11.132 9.418 1.00 93.06 123 GLU A O 1
ATOM 954 N N . PHE A 1 124 ? -11.002 13.354 9.095 1.00 93.25 124 PHE A N 1
ATOM 955 C CA . PHE A 1 124 ? -10.021 13.356 8.013 1.00 93.25 124 PHE A CA 1
ATOM 956 C C . PHE A 1 124 ? -8.603 13.353 8.573 1.00 93.25 124 PHE A C 1
ATOM 958 O O . PHE A 1 124 ? -8.208 14.271 9.289 1.00 93.25 124 PHE A O 1
ATOM 965 N N . ILE A 1 125 ? -7.837 12.333 8.202 1.00 93.94 125 ILE A N 1
ATOM 966 C CA . ILE A 1 125 ? -6.458 12.134 8.638 1.00 93.94 125 ILE A CA 1
ATOM 967 C C . ILE A 1 125 ? -5.517 12.390 7.462 1.00 93.94 125 ILE A C 1
ATOM 969 O O . ILE A 1 125 ? -5.793 11.989 6.328 1.00 93.94 125 ILE A O 1
ATOM 973 N N . ASP A 1 126 ? -4.382 13.031 7.737 1.00 92.38 126 ASP A N 1
ATOM 974 C CA . ASP A 1 126 ? -3.325 13.241 6.750 1.00 92.38 126 ASP A CA 1
ATOM 975 C C . ASP A 1 126 ? -2.829 11.905 6.155 1.00 92.38 126 ASP A C 1
ATOM 977 O O . ASP A 1 126 ? -2.571 10.933 6.873 1.00 92.38 126 ASP A O 1
ATOM 981 N N . GLU A 1 127 ? -2.721 11.848 4.826 1.00 89.50 127 GLU A N 1
ATOM 982 C CA . GLU A 1 127 ? -2.377 10.623 4.084 1.00 89.50 127 GLU A CA 1
ATOM 983 C C . GLU A 1 127 ? -0.957 10.153 4.415 1.00 89.50 127 GLU A C 1
ATOM 985 O O . GLU A 1 127 ? -0.733 8.968 4.659 1.00 89.50 127 GLU A O 1
ATOM 990 N N . PHE A 1 128 ? -0.004 11.083 4.527 1.00 87.88 128 PHE A N 1
ATOM 991 C CA . PHE A 1 128 ? 1.372 10.746 4.880 1.00 87.88 128 PHE A CA 1
ATOM 992 C C . PHE A 1 128 ? 1.495 10.268 6.326 1.00 87.88 128 PHE A C 1
ATOM 994 O O . PHE A 1 128 ? 2.223 9.311 6.591 1.00 87.88 128 PHE A O 1
ATOM 1001 N N . LEU A 1 129 ? 0.784 10.898 7.258 1.00 90.38 129 LEU A N 1
ATOM 1002 C CA . LEU A 1 129 ? 0.780 10.494 8.658 1.00 90.38 129 LEU A CA 1
ATOM 1003 C C . LEU A 1 129 ? 0.128 9.120 8.845 1.00 90.38 129 LEU A C 1
ATOM 1005 O O . LEU A 1 129 ? 0.673 8.270 9.547 1.00 90.38 129 LEU A O 1
ATOM 1009 N N . SER A 1 130 ? -1.027 8.884 8.224 1.00 92.75 130 SER A N 1
ATOM 1010 C CA . SER A 1 130 ? -1.754 7.618 8.370 1.00 92.75 130 SER A CA 1
ATOM 1011 C C . SER A 1 130 ? -0.961 6.433 7.814 1.00 92.75 130 SER A C 1
ATOM 1013 O O . SER A 1 130 ? -0.853 5.414 8.497 1.00 92.75 130 SER A O 1
ATOM 1015 N N . GLN A 1 131 ? -0.322 6.570 6.644 1.00 92.12 131 GLN A N 1
ATOM 1016 C CA . GLN A 1 131 ? 0.492 5.486 6.085 1.00 92.12 131 GLN A CA 1
ATOM 1017 C C . GLN A 1 131 ? 1.733 5.175 6.942 1.00 92.12 131 GLN A C 1
ATOM 1019 O O . GLN A 1 131 ? 2.059 4.004 7.132 1.00 92.12 131 GLN A O 1
ATOM 1024 N N . THR A 1 132 ? 2.422 6.185 7.496 1.00 93.88 132 THR A N 1
ATOM 1025 C CA . THR A 1 132 ? 3.644 5.949 8.287 1.00 93.88 132 THR A CA 1
ATOM 1026 C C . THR A 1 132 ? 3.328 5.390 9.664 1.00 93.88 132 THR A C 1
ATOM 1028 O O . THR A 1 132 ? 4.025 4.491 10.133 1.00 93.88 132 THR A O 1
ATOM 1031 N N . ARG A 1 133 ? 2.250 5.865 10.300 1.00 92.88 133 ARG A N 1
ATOM 1032 C CA . ARG A 1 133 ? 1.773 5.327 11.580 1.00 92.88 133 ARG A CA 1
ATOM 1033 C C . ARG A 1 133 ? 1.204 3.922 11.426 1.00 92.88 133 ARG A C 1
ATOM 1035 O O . ARG A 1 133 ? 1.493 3.076 12.266 1.00 92.88 133 ARG A O 1
ATOM 1042 N N . GLY A 1 134 ? 0.480 3.654 10.340 1.00 92.81 134 GLY A N 1
ATOM 1043 C CA . GLY A 1 134 ? 0.017 2.312 9.998 1.00 92.81 134 GLY A CA 1
ATOM 1044 C C . GLY A 1 134 ? 1.181 1.342 9.798 1.00 92.81 134 GLY A C 1
ATOM 1045 O O . GLY A 1 134 ? 1.207 0.290 10.425 1.00 92.81 134 GLY A O 1
ATOM 1046 N N . ALA A 1 135 ? 2.189 1.720 9.005 1.00 93.38 135 ALA A N 1
ATOM 1047 C CA . ALA A 1 135 ? 3.385 0.901 8.799 1.00 93.38 135 ALA A CA 1
ATOM 1048 C C . ALA A 1 135 ? 4.150 0.641 10.107 1.00 93.38 135 ALA A C 1
ATOM 1050 O O . ALA A 1 135 ? 4.512 -0.497 10.390 1.00 93.38 135 ALA A O 1
ATOM 1051 N N . HIS A 1 136 ? 4.347 1.677 10.931 1.00 94.31 136 HIS A N 1
ATOM 1052 C CA . HIS A 1 136 ? 4.975 1.550 12.251 1.00 94.31 136 HIS A CA 1
ATOM 1053 C C . HIS A 1 136 ? 4.227 0.559 13.145 1.00 94.31 136 HIS A C 1
ATOM 1055 O O . HIS A 1 136 ? 4.841 -0.336 13.724 1.00 94.31 136 HIS A O 1
ATOM 1061 N N . TRP A 1 137 ? 2.899 0.682 13.213 1.00 93.19 137 TRP A N 1
ATOM 1062 C CA . TRP A 1 137 ? 2.061 -0.215 13.999 1.00 93.19 137 TRP A CA 1
ATOM 1063 C C . TRP A 1 137 ? 2.128 -1.654 13.478 1.00 93.19 137 TRP A C 1
ATOM 1065 O O . TRP A 1 137 ? 2.298 -2.568 14.280 1.00 93.19 137 TRP A O 1
ATOM 1075 N N . LEU A 1 138 ? 2.063 -1.863 12.158 1.00 92.25 138 LEU A N 1
ATOM 1076 C CA . LEU A 1 138 ? 2.149 -3.193 11.546 1.00 92.25 138 LEU A CA 1
ATOM 1077 C C . LEU A 1 138 ? 3.477 -3.877 11.887 1.00 92.25 138 LEU A C 1
ATOM 1079 O O . LEU A 1 138 ? 3.460 -5.009 12.354 1.00 92.25 138 LEU A O 1
ATOM 1083 N N . ILE A 1 139 ? 4.602 -3.169 11.743 1.00 91.44 139 ILE A N 1
ATOM 1084 C CA . ILE A 1 139 ? 5.941 -3.694 12.064 1.00 91.44 139 ILE A CA 1
ATOM 1085 C C . ILE A 1 139 ? 6.055 -4.089 13.543 1.00 91.44 139 ILE A C 1
ATOM 1087 O O . ILE A 1 139 ? 6.697 -5.081 13.866 1.00 91.44 139 ILE A O 1
ATOM 1091 N N . LYS A 1 140 ? 5.433 -3.331 14.456 1.00 90.12 140 LYS A N 1
ATOM 1092 C CA . LYS A 1 140 ? 5.505 -3.617 15.898 1.00 90.12 140 LYS A CA 1
ATOM 1093 C C . LYS A 1 140 ? 4.565 -4.717 16.376 1.00 90.12 140 LYS A C 1
ATOM 1095 O O . LYS A 1 140 ? 4.840 -5.313 17.414 1.00 90.12 140 LYS A O 1
ATOM 1100 N N . ASN A 1 141 ? 3.446 -4.932 15.689 1.00 90.31 141 ASN A N 1
ATOM 1101 C CA . ASN A 1 141 ? 2.353 -5.754 16.214 1.00 90.31 141 ASN A CA 1
ATOM 1102 C C . ASN A 1 141 ? 2.084 -7.023 15.409 1.00 90.31 141 ASN A C 1
ATOM 1104 O O . ASN A 1 141 ? 1.445 -7.931 15.941 1.00 90.31 141 ASN A O 1
ATOM 1108 N N . LEU A 1 142 ? 2.522 -7.097 14.151 1.00 89.50 142 LEU A N 1
ATOM 1109 C CA . LEU A 1 142 ? 2.315 -8.278 13.321 1.00 89.50 142 LEU A CA 1
ATOM 1110 C C . LEU A 1 142 ? 3.586 -9.118 13.225 1.00 89.50 142 LEU A C 1
ATOM 1112 O O . LEU A 1 142 ? 4.689 -8.568 13.194 1.00 89.50 142 LEU A O 1
ATOM 1116 N N . PRO A 1 143 ? 3.443 -10.449 13.152 1.00 87.12 143 PRO A N 1
ATOM 1117 C CA . PRO A 1 143 ? 4.586 -11.311 12.947 1.00 87.12 143 PRO A CA 1
ATOM 1118 C C . PRO A 1 143 ? 5.088 -11.185 11.499 1.00 87.12 143 PRO A C 1
ATOM 1120 O O . PRO A 1 143 ? 4.358 -10.769 10.593 1.00 87.12 143 PRO A O 1
ATOM 1123 N N . ILE A 1 144 ? 6.357 -11.518 11.276 1.00 82.44 144 ILE A N 1
ATOM 1124 C CA . ILE A 1 144 ? 7.044 -11.260 10.004 1.00 82.44 144 ILE A CA 1
ATOM 1125 C C . ILE A 1 144 ? 6.386 -11.960 8.814 1.00 82.44 144 ILE A C 1
ATOM 1127 O O . ILE A 1 144 ? 6.318 -11.385 7.735 1.00 82.44 144 ILE A O 1
ATOM 1131 N N . GLU A 1 145 ? 5.854 -13.161 9.003 1.00 85.88 145 GLU A N 1
ATOM 1132 C CA . GLU A 1 145 ? 5.159 -13.935 7.975 1.00 85.88 145 GLU A CA 1
ATOM 1133 C C . GLU A 1 145 ? 3.898 -13.239 7.444 1.00 85.88 145 GLU A C 1
ATOM 1135 O O . GLU A 1 145 ? 3.474 -13.492 6.318 1.00 85.88 145 GLU A O 1
ATOM 1140 N N . GLU A 1 146 ? 3.314 -12.324 8.223 1.00 86.75 146 GLU A N 1
ATOM 1141 C CA . GLU A 1 146 ? 2.181 -11.512 7.784 1.00 86.75 146 GLU A CA 1
ATOM 1142 C C . GLU A 1 146 ? 2.614 -10.273 6.989 1.00 86.75 146 GLU A C 1
ATOM 1144 O O . GLU A 1 146 ? 1.795 -9.685 6.272 1.00 86.75 146 GLU A O 1
ATOM 1149 N N . LEU A 1 147 ? 3.882 -9.874 7.110 1.00 85.19 147 LEU A N 1
ATOM 1150 C CA . LEU A 1 147 ? 4.446 -8.652 6.532 1.00 85.19 147 LEU A CA 1
ATOM 1151 C C . LEU A 1 147 ? 5.341 -8.920 5.319 1.00 85.19 147 LEU A C 1
ATOM 1153 O O . LEU A 1 147 ? 5.406 -8.096 4.405 1.00 85.19 147 LEU A O 1
ATOM 1157 N N . CYS A 1 148 ? 6.044 -10.049 5.312 1.00 83.94 148 CYS A N 1
ATOM 1158 C CA . CYS A 1 148 ? 7.093 -10.361 4.359 1.00 83.94 148 CYS A CA 1
ATOM 1159 C C . CYS A 1 148 ? 6.782 -11.633 3.587 1.00 83.94 148 CYS A C 1
ATOM 1161 O O . CYS A 1 148 ? 6.400 -12.657 4.149 1.00 83.94 148 CYS A O 1
ATOM 1163 N N . TYR A 1 149 ? 7.045 -11.583 2.283 1.00 80.19 149 TYR A N 1
ATOM 1164 C CA . TYR A 1 149 ? 7.218 -12.804 1.514 1.00 80.19 149 TYR A CA 1
ATOM 1165 C C . TYR A 1 149 ? 8.435 -13.570 2.044 1.00 80.19 149 TYR A C 1
ATOM 1167 O O . TYR A 1 149 ? 9.410 -12.930 2.454 1.00 80.19 149 TYR A O 1
ATOM 1175 N N . PRO A 1 150 ? 8.406 -14.915 2.022 1.00 72.31 150 PRO A N 1
ATOM 1176 C CA . PRO A 1 150 ? 9.591 -15.701 2.331 1.00 72.31 150 PRO A CA 1
ATOM 1177 C C . PRO A 1 150 ? 10.736 -15.257 1.422 1.00 72.31 150 PRO A C 1
ATOM 1179 O O . PRO A 1 150 ? 10.506 -14.943 0.249 1.00 72.31 150 PRO A O 1
ATOM 1182 N N . GLU A 1 151 ? 11.954 -15.218 1.964 1.00 66.75 151 GLU A N 1
ATOM 1183 C CA . GLU A 1 151 ? 13.131 -14.898 1.167 1.00 66.75 151 GLU A CA 1
ATOM 1184 C C . GLU A 1 151 ? 13.179 -15.828 -0.045 1.00 66.75 151 GLU A C 1
ATOM 1186 O O . GLU A 1 151 ? 13.325 -17.045 0.065 1.00 66.75 151 GLU A O 1
ATOM 1191 N N . THR A 1 152 ? 13.023 -15.250 -1.231 1.00 59.34 152 THR A N 1
ATOM 1192 C CA . THR A 1 152 ? 13.416 -15.944 -2.447 1.00 59.34 152 THR A CA 1
ATOM 1193 C C . THR A 1 152 ? 14.930 -16.041 -2.399 1.00 59.34 152 THR A C 1
ATOM 1195 O O . THR A 1 152 ? 15.563 -15.003 -2.190 1.00 59.34 152 THR A O 1
ATOM 1198 N N . GLU A 1 153 ? 15.509 -17.225 -2.619 1.00 50.06 153 GLU A N 1
ATOM 1199 C CA . GLU A 1 153 ? 16.946 -17.343 -2.874 1.00 50.06 153 GLU A CA 1
ATOM 1200 C C . GLU A 1 153 ? 17.287 -16.411 -4.040 1.00 50.06 153 GLU A C 1
ATOM 1202 O O . GLU A 1 153 ? 17.076 -16.720 -5.215 1.00 50.06 153 GLU A O 1
ATOM 1207 N N . ALA A 1 154 ? 17.760 -15.209 -3.725 1.00 51.19 154 ALA A N 1
ATOM 1208 C CA . ALA A 1 154 ? 18.411 -14.393 -4.713 1.00 51.19 154 ALA A CA 1
ATOM 1209 C C . ALA A 1 154 ? 19.643 -15.204 -5.113 1.00 51.19 154 ALA A C 1
ATOM 1211 O O . ALA A 1 154 ? 20.451 -15.551 -4.251 1.00 51.19 154 ALA A O 1
ATOM 1212 N N . ASP A 1 155 ? 19.781 -15.527 -6.401 1.00 46.91 155 ASP A N 1
ATOM 1213 C CA . ASP A 1 155 ? 20.995 -16.136 -6.952 1.00 46.91 155 ASP A CA 1
ATOM 1214 C C . ASP A 1 155 ? 22.129 -15.092 -6.917 1.00 46.91 155 ASP A C 1
ATOM 1216 O O . ASP A 1 155 ? 22.578 -14.536 -7.922 1.00 46.91 155 ASP A O 1
ATOM 1220 N N . LEU A 1 156 ? 22.548 -14.759 -5.692 1.00 50.38 156 LEU A N 1
ATOM 1221 C CA . LEU A 1 156 ? 23.646 -13.866 -5.355 1.00 50.38 156 LEU A CA 1
ATOM 1222 C C . LEU A 1 156 ? 24.978 -14.473 -5.808 1.00 50.38 156 LEU A C 1
ATOM 1224 O O . LEU A 1 156 ? 25.959 -13.741 -5.916 1.00 50.38 156 LEU A O 1
ATOM 1228 N N . GLY A 1 157 ? 25.005 -15.774 -6.135 1.00 48.34 157 GLY A N 1
ATOM 1229 C CA . GLY A 1 157 ? 26.143 -16.462 -6.743 1.00 48.34 157 GLY A CA 1
ATOM 1230 C C . GLY A 1 157 ? 26.560 -15.862 -8.088 1.00 48.34 157 GLY A C 1
ATOM 1231 O O . GLY A 1 157 ? 27.726 -15.960 -8.466 1.00 48.34 157 GLY A O 1
ATOM 1232 N N . GLN A 1 158 ? 25.656 -15.157 -8.780 1.00 44.50 158 GLN A N 1
ATOM 1233 C CA . GLN A 1 158 ? 25.994 -14.425 -10.005 1.00 44.50 158 GLN A CA 1
ATOM 1234 C C . GLN A 1 158 ? 26.600 -13.041 -9.748 1.00 44.50 158 GLN A C 1
ATOM 1236 O O . GLN A 1 158 ? 27.191 -12.460 -10.659 1.00 44.50 158 GLN A O 1
ATOM 1241 N N . ILE A 1 159 ? 26.508 -12.506 -8.524 1.00 51.66 159 ILE A N 1
ATOM 1242 C CA . ILE A 1 159 ? 27.211 -11.287 -8.102 1.00 51.66 159 ILE A CA 1
ATOM 1243 C C . ILE A 1 159 ? 28.640 -11.670 -7.711 1.00 51.66 159 ILE A C 1
ATOM 1245 O O . ILE A 1 159 ? 29.067 -11.567 -6.565 1.00 51.66 159 ILE A O 1
ATOM 1249 N N . THR A 1 160 ? 29.423 -12.065 -8.714 1.00 46.12 160 THR A N 1
ATOM 1250 C CA . THR A 1 160 ? 30.867 -12.340 -8.597 1.00 46.12 160 THR A CA 1
ATOM 1251 C C . THR A 1 160 ? 31.686 -11.086 -8.259 1.00 46.12 160 THR A C 1
ATOM 1253 O O . THR A 1 160 ? 32.894 -11.156 -8.064 1.00 46.12 160 THR A O 1
ATOM 1256 N N . GLY A 1 161 ? 31.025 -9.927 -8.180 1.00 47.16 161 GLY A N 1
ATOM 1257 C CA . GLY A 1 161 ? 31.576 -8.623 -7.838 1.00 47.16 161 GLY A CA 1
ATOM 1258 C C . GLY A 1 161 ? 31.593 -8.289 -6.344 1.00 47.16 161 GLY A C 1
ATOM 1259 O O . GLY A 1 161 ? 31.798 -7.120 -6.023 1.00 47.16 161 GLY A O 1
ATOM 1260 N N . ARG A 1 162 ? 31.477 -9.263 -5.421 1.00 50.16 162 ARG A N 1
ATOM 1261 C CA . ARG A 1 162 ? 32.065 -9.121 -4.066 1.00 50.16 162 ARG A CA 1
ATOM 1262 C C . ARG A 1 162 ? 33.604 -9.117 -4.153 1.00 50.16 162 ARG A C 1
ATOM 1264 O O . ARG A 1 162 ? 34.282 -9.774 -3.372 1.00 50.16 162 ARG A O 1
ATOM 1271 N N . ALA A 1 163 ? 34.164 -8.401 -5.128 1.00 45.91 163 ALA A N 1
ATOM 1272 C CA . ALA A 1 163 ? 35.545 -7.979 -5.062 1.00 45.91 163 ALA A CA 1
ATOM 1273 C C . ALA A 1 163 ? 35.677 -7.243 -3.732 1.00 45.91 163 ALA A C 1
ATOM 1275 O O . ALA A 1 163 ? 34.826 -6.407 -3.427 1.00 45.91 163 ALA A O 1
ATOM 1276 N N . GLU A 1 164 ? 36.668 -7.628 -2.936 1.00 53.50 164 GLU A N 1
ATOM 1277 C CA . GLU A 1 164 ? 37.041 -7.016 -1.666 1.00 53.50 164 GLU A CA 1
ATOM 1278 C C . GLU A 1 164 ? 37.060 -5.491 -1.826 1.00 53.50 164 GLU A C 1
ATOM 1280 O O . GLU A 1 164 ? 38.051 -4.906 -2.250 1.00 53.50 164 GLU A O 1
ATOM 1285 N N . ASN A 1 165 ? 35.919 -4.840 -1.595 1.00 61.56 165 ASN A N 1
ATOM 1286 C CA . ASN A 1 165 ? 35.778 -3.412 -1.794 1.00 61.56 165 ASN A CA 1
ATOM 1287 C C . ASN A 1 165 ? 36.236 -2.772 -0.487 1.00 61.56 165 ASN A C 1
ATOM 1289 O O . ASN A 1 165 ? 35.527 -2.907 0.516 1.00 61.56 165 ASN A O 1
ATOM 1293 N N . PRO A 1 166 ? 37.380 -2.065 -0.465 1.00 66.81 166 PRO A N 1
ATOM 1294 C CA . PRO A 1 166 ? 37.891 -1.476 0.764 1.00 66.81 166 PRO A CA 1
ATOM 1295 C C . PRO A 1 166 ? 36.890 -0.491 1.374 1.00 66.81 166 PRO A C 1
ATOM 1297 O O . PRO A 1 166 ? 36.816 -0.381 2.589 1.00 66.81 166 PRO A O 1
ATOM 1300 N N . LEU A 1 167 ? 36.056 0.175 0.561 1.00 66.75 167 LEU A N 1
ATOM 1301 C CA . LEU A 1 167 ? 34.987 1.043 1.063 1.00 66.75 167 LEU A CA 1
ATOM 1302 C C . LEU A 1 167 ? 33.892 0.249 1.773 1.00 66.75 167 LEU A C 1
ATOM 1304 O O . LEU A 1 167 ? 33.435 0.679 2.824 1.00 66.75 167 LEU A O 1
ATOM 1308 N N . GLN A 1 168 ? 33.499 -0.912 1.244 1.00 66.50 168 GLN A N 1
ATOM 1309 C CA . GLN A 1 168 ? 32.521 -1.777 1.905 1.00 66.50 168 GLN A CA 1
ATOM 1310 C C . GLN A 1 168 ? 33.082 -2.323 3.221 1.00 66.50 168 GLN A C 1
ATOM 1312 O O . GLN A 1 168 ? 32.382 -2.307 4.227 1.00 66.50 168 GLN A O 1
ATOM 1317 N N . ALA A 1 169 ? 34.344 -2.761 3.235 1.00 67.00 169 ALA A N 1
ATOM 1318 C CA . ALA A 1 169 ? 35.010 -3.223 4.452 1.00 67.00 169 ALA A CA 1
ATOM 1319 C C . ALA A 1 169 ? 35.108 -2.101 5.500 1.00 67.00 169 ALA A C 1
ATOM 1321 O O . ALA A 1 169 ? 34.743 -2.305 6.656 1.00 67.00 169 ALA A O 1
ATOM 1322 N N . ASN A 1 170 ? 35.503 -0.897 5.077 1.00 74.88 170 ASN A N 1
ATOM 1323 C CA . ASN A 1 170 ? 35.573 0.281 5.939 1.00 74.88 170 ASN A CA 1
ATOM 1324 C C . ASN A 1 170 ? 34.193 0.684 6.468 1.00 74.88 170 ASN A C 1
ATOM 1326 O O . ASN A 1 170 ? 34.074 1.008 7.643 1.00 74.88 170 ASN A O 1
ATOM 1330 N N . MET A 1 171 ? 33.148 0.642 5.637 1.00 69.25 171 MET A N 1
ATOM 1331 C CA . MET A 1 171 ? 31.775 0.914 6.067 1.00 69.25 171 MET A CA 1
ATOM 1332 C C . MET A 1 171 ? 31.290 -0.136 7.063 1.00 69.25 171 MET A C 1
ATOM 1334 O O . MET A 1 171 ? 30.787 0.225 8.121 1.00 69.25 171 MET A O 1
ATOM 1338 N N . ASN A 1 172 ? 31.480 -1.423 6.772 1.00 71.44 172 ASN A N 1
ATOM 1339 C CA . ASN A 1 172 ? 31.092 -2.496 7.684 1.00 71.44 172 ASN A CA 1
ATOM 1340 C C . ASN A 1 172 ? 31.807 -2.352 9.034 1.00 71.44 172 ASN A C 1
ATOM 1342 O O . ASN A 1 172 ? 31.177 -2.508 10.073 1.00 71.44 172 ASN A O 1
ATOM 1346 N N . GLN A 1 173 ? 33.093 -1.984 9.035 1.00 74.38 173 GLN A N 1
ATOM 1347 C CA . GLN A 1 173 ? 33.855 -1.736 10.258 1.00 74.38 173 GLN A CA 1
ATOM 1348 C C . GLN A 1 173 ? 33.387 -0.471 10.995 1.00 74.38 173 GLN A C 1
ATOM 1350 O O . GLN A 1 173 ? 33.192 -0.502 12.208 1.00 74.38 173 GLN A O 1
ATOM 1355 N N . GLN A 1 174 ? 33.192 0.638 10.278 1.00 76.56 174 GLN A N 1
ATOM 1356 C CA . GLN A 1 174 ? 32.765 1.919 10.845 1.00 76.56 174 GLN A CA 1
ATOM 1357 C C . GLN A 1 174 ? 31.370 1.828 11.472 1.00 76.56 174 GLN A C 1
ATOM 1359 O O . GLN A 1 174 ? 31.140 2.390 12.541 1.00 76.56 174 GLN A O 1
ATOM 1364 N N . PHE A 1 175 ? 30.452 1.125 10.810 1.00 72.62 175 PHE A N 1
ATOM 1365 C CA . PHE A 1 175 ? 29.065 0.961 11.242 1.00 72.62 175 PHE A CA 1
ATOM 1366 C C . PHE A 1 175 ? 28.818 -0.343 12.008 1.00 72.62 175 PHE A C 1
ATOM 1368 O O . PHE A 1 175 ? 27.679 -0.605 12.376 1.00 72.62 175 PHE A O 1
ATOM 1375 N N . GLN A 1 176 ? 29.865 -1.138 12.261 1.00 71.38 176 GLN A N 1
ATOM 1376 C CA . GLN A 1 176 ? 29.800 -2.417 12.984 1.00 71.38 176 GLN A CA 1
ATOM 1377 C C . GLN A 1 176 ? 28.746 -3.381 12.407 1.00 71.38 176 GLN A C 1
ATOM 1379 O O . GLN A 1 176 ? 28.110 -4.123 13.143 1.00 71.38 176 GLN A O 1
ATOM 1384 N N . LEU A 1 177 ? 28.562 -3.364 11.083 1.00 63.56 177 LEU A N 1
ATOM 1385 C CA . LEU A 1 177 ? 27.588 -4.209 10.392 1.00 63.56 177 LEU A CA 1
ATOM 1386 C C . LEU A 1 177 ? 28.139 -5.635 10.298 1.00 63.56 177 LEU A C 1
ATOM 1388 O O . LEU A 1 177 ? 29.135 -5.865 9.601 1.00 63.56 177 LEU A O 1
ATOM 1392 N N . SER A 1 178 ? 27.507 -6.593 10.977 1.00 59.66 178 SER A N 1
ATOM 1393 C CA . SER A 1 178 ? 27.847 -8.007 10.824 1.00 59.66 178 SER A CA 1
ATOM 1394 C C . SER A 1 178 ? 27.145 -8.610 9.601 1.00 59.66 178 SER A C 1
ATOM 1396 O O . SER A 1 178 ? 26.137 -8.107 9.106 1.00 59.66 178 SER A O 1
ATOM 1398 N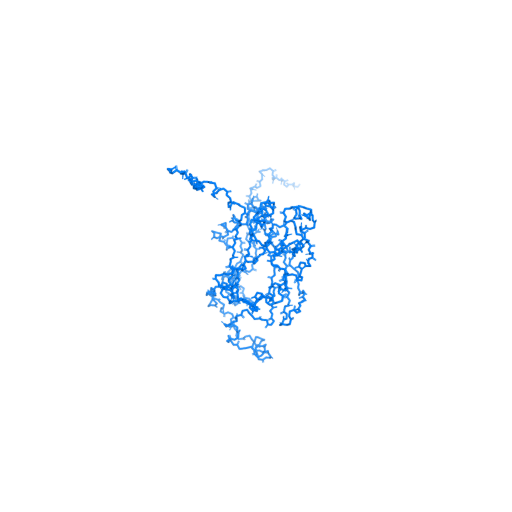 N . SER A 1 179 ? 27.695 -9.707 9.071 1.00 56.03 179 SER A N 1
ATOM 1399 C CA . SER A 1 179 ? 27.050 -10.435 7.963 1.00 56.03 179 SER A CA 1
ATOM 1400 C C . SER A 1 179 ? 25.747 -11.117 8.396 1.00 56.03 179 SER A C 1
ATOM 1402 O O . SER A 1 179 ? 24.900 -11.397 7.552 1.00 56.03 179 SER A O 1
ATOM 1404 N N . GLU A 1 180 ? 25.588 -11.356 9.698 1.00 54.06 180 GLU A N 1
ATOM 1405 C CA . GLU A 1 180 ? 24.388 -11.925 10.311 1.00 54.06 180 GLU A CA 1
ATOM 1406 C C . GLU A 1 180 ? 23.263 -10.879 10.365 1.00 54.06 180 GLU A C 1
ATOM 1408 O O . GLU A 1 180 ? 22.148 -11.192 9.958 1.00 54.06 180 GLU A O 1
ATOM 1413 N N . ASP A 1 181 ? 23.576 -9.614 10.683 1.00 53.66 181 ASP A N 1
ATOM 1414 C CA . ASP A 1 181 ? 22.601 -8.504 10.699 1.00 53.66 181 ASP A CA 1
ATOM 1415 C C . ASP A 1 181 ? 21.914 -8.278 9.341 1.00 53.66 181 ASP A C 1
ATOM 1417 O O . ASP A 1 181 ? 20.784 -7.799 9.281 1.00 53.66 181 ASP A O 1
ATOM 1421 N N . VAL A 1 182 ? 22.595 -8.604 8.237 1.00 52.81 182 VAL A N 1
ATOM 1422 C CA . VAL A 1 182 ? 22.082 -8.430 6.867 1.00 52.81 182 VAL A CA 1
ATOM 1423 C C . VAL A 1 182 ? 21.269 -9.641 6.400 1.00 52.81 182 VAL A C 1
ATOM 1425 O O . VAL A 1 182 ? 20.352 -9.480 5.600 1.00 52.81 182 VAL A O 1
ATOM 1428 N N . ALA A 1 183 ? 21.608 -10.842 6.875 1.00 47.88 183 ALA A N 1
ATOM 1429 C CA . ALA A 1 183 ? 21.002 -12.102 6.439 1.00 47.88 183 ALA A CA 1
ATOM 1430 C C . ALA A 1 183 ? 19.816 -12.549 7.310 1.00 47.88 183 ALA A C 1
ATOM 1432 O O . ALA A 1 183 ? 19.055 -13.414 6.896 1.00 47.88 183 ALA A O 1
ATOM 1433 N N . SER A 1 184 ? 19.652 -11.986 8.510 1.00 51.59 184 SER A N 1
ATOM 1434 C CA . SER A 1 184 ? 18.545 -12.305 9.420 1.00 51.59 184 SER A CA 1
ATOM 1435 C C . SER A 1 184 ? 17.564 -11.147 9.605 1.00 51.59 184 SER A C 1
ATOM 1437 O O . SER A 1 184 ? 16.827 -11.132 10.593 1.00 51.59 184 SER A O 1
ATOM 1439 N N . ALA A 1 185 ? 17.604 -10.136 8.731 1.00 57.56 185 ALA A N 1
ATOM 1440 C CA . ALA A 1 185 ? 16.930 -8.860 8.943 1.00 57.56 185 ALA A CA 1
ATOM 1441 C C . ALA A 1 185 ? 15.403 -8.999 8.858 1.00 57.56 185 ALA A C 1
ATOM 1443 O O . ALA A 1 185 ? 14.774 -8.747 7.830 1.00 57.56 185 ALA A O 1
ATOM 1444 N N . THR A 1 186 ? 14.788 -9.368 9.978 1.00 64.62 186 THR A N 1
ATOM 1445 C CA . THR A 1 186 ? 13.361 -9.172 10.196 1.00 64.62 186 THR A CA 1
ATOM 1446 C C . THR A 1 186 ? 13.047 -7.679 10.096 1.00 64.62 186 THR A C 1
ATOM 1448 O O . THR A 1 186 ? 13.855 -6.892 10.598 1.00 64.62 186 THR A O 1
ATOM 1451 N N . PRO A 1 187 ? 11.912 -7.249 9.511 1.00 71.50 187 PRO A N 1
ATOM 1452 C CA . PRO A 1 187 ? 11.523 -5.847 9.515 1.00 71.50 187 PRO A CA 1
ATOM 1453 C C . PRO A 1 187 ? 11.537 -5.315 10.943 1.00 71.50 187 PRO A C 1
ATOM 1455 O O . PRO A 1 187 ? 10.700 -5.671 11.767 1.00 71.50 187 PRO A O 1
ATOM 1458 N N . SER A 1 188 ? 12.512 -4.470 11.232 1.00 81.88 188 SER A N 1
ATOM 1459 C CA . SER A 1 188 ? 12.653 -3.797 12.508 1.00 81.88 188 SER A CA 1
ATOM 1460 C C . SER A 1 188 ? 12.756 -2.309 12.256 1.00 81.88 188 SER A C 1
ATOM 1462 O O . SER A 1 188 ? 13.145 -1.851 11.179 1.00 81.88 188 SER A O 1
ATOM 1464 N N . LEU A 1 189 ? 12.393 -1.537 13.265 1.00 87.75 189 LEU A N 1
ATOM 1465 C CA . LEU A 1 189 ? 12.620 -0.108 13.253 1.00 87.75 189 LEU A CA 1
ATOM 1466 C C . LEU A 1 189 ? 14.040 0.179 13.789 1.00 87.75 189 LEU A C 1
ATOM 1468 O O . LEU A 1 189 ? 14.591 -0.627 14.539 1.00 87.75 189 LEU A O 1
ATOM 1472 N N . PRO A 1 190 ? 14.667 1.299 13.389 1.00 91.69 190 PRO A N 1
ATOM 1473 C CA . PRO A 1 190 ? 14.243 2.198 12.319 1.00 91.69 190 PRO A CA 1
ATOM 1474 C C . PRO A 1 190 ? 14.367 1.554 10.926 1.00 91.69 190 PRO A C 1
ATOM 1476 O O . PRO A 1 190 ? 15.268 0.757 10.683 1.00 91.69 190 PRO A O 1
ATOM 1479 N N . CYS A 1 191 ? 13.504 1.945 9.985 1.00 90.50 191 CYS A N 1
ATOM 1480 C CA . CYS A 1 191 ? 13.515 1.398 8.626 1.00 90.50 191 CYS A CA 1
ATOM 1481 C C . CYS A 1 191 ? 13.297 2.463 7.545 1.00 90.50 191 CYS A C 1
ATOM 1483 O O . CYS A 1 191 ? 12.769 3.551 7.792 1.00 90.50 191 CYS A O 1
ATOM 1485 N N . LEU A 1 192 ? 13.669 2.122 6.308 1.00 92.88 192 LEU A N 1
ATOM 1486 C CA . LEU A 1 192 ? 13.217 2.849 5.125 1.00 92.88 192 LEU A CA 1
ATOM 1487 C C . LEU A 1 192 ? 11.867 2.284 4.684 1.00 92.88 192 LEU A C 1
ATOM 1489 O O . LEU A 1 192 ? 11.772 1.151 4.222 1.00 92.88 192 LEU A O 1
ATOM 1493 N N . PHE A 1 193 ? 10.821 3.090 4.813 1.00 92.75 193 PHE A N 1
ATOM 1494 C CA . PHE A 1 193 ? 9.487 2.777 4.331 1.00 92.75 193 PHE A CA 1
ATOM 1495 C C . PHE A 1 193 ? 9.314 3.324 2.910 1.00 92.75 193 PHE A C 1
ATOM 1497 O O . PHE A 1 193 ? 9.254 4.538 2.697 1.00 92.75 193 PHE A O 1
ATOM 1504 N N . CYS A 1 194 ? 9.261 2.424 1.929 1.00 93.56 194 CYS A N 1
ATOM 1505 C CA . CYS A 1 194 ? 9.005 2.764 0.533 1.00 93.56 194 CYS A CA 1
ATOM 1506 C C . CYS A 1 194 ? 7.536 2.498 0.205 1.00 93.56 194 CYS A C 1
ATOM 1508 O O . CYS A 1 194 ? 7.093 1.351 0.243 1.00 93.56 194 CYS A O 1
ATOM 1510 N N . PHE A 1 195 ? 6.788 3.541 -0.143 1.00 91.94 195 PHE A N 1
ATOM 1511 C CA . PHE A 1 195 ? 5.406 3.407 -0.596 1.00 91.94 195 PHE A CA 1
ATOM 1512 C C . PHE A 1 195 ? 5.337 3.647 -2.106 1.00 91.94 195 PHE A C 1
ATOM 1514 O O . PHE A 1 195 ? 5.951 4.578 -2.632 1.00 91.94 195 PHE A O 1
ATOM 1521 N N . ILE A 1 196 ? 4.596 2.795 -2.820 1.00 93.38 196 ILE A N 1
ATOM 1522 C CA . ILE A 1 196 ? 4.467 2.841 -4.283 1.00 93.38 196 ILE A CA 1
ATOM 1523 C C . ILE A 1 196 ? 2.984 2.755 -4.644 1.00 93.38 196 ILE A C 1
ATOM 1525 O O . ILE A 1 196 ? 2.406 1.678 -4.748 1.00 93.38 196 ILE A O 1
ATOM 1529 N N . GLY A 1 197 ? 2.365 3.914 -4.842 1.00 91.25 197 GLY A N 1
ATOM 1530 C CA . GLY A 1 197 ? 1.016 4.051 -5.378 1.00 91.25 197 GLY A CA 1
ATOM 1531 C C . GLY A 1 197 ? 1.039 4.627 -6.795 1.00 91.25 197 GLY A C 1
ATOM 1532 O O . GLY A 1 197 ? 1.834 4.236 -7.649 1.00 91.25 197 GLY A O 1
ATOM 1533 N N . SER A 1 198 ? 0.157 5.600 -7.053 1.00 90.44 198 SER A N 1
ATOM 1534 C CA . SER A 1 198 ? 0.187 6.378 -8.303 1.00 90.44 198 SER A CA 1
ATOM 1535 C C . SER A 1 198 ? 1.516 7.118 -8.482 1.00 90.44 198 SER A C 1
ATOM 1537 O O . SER A 1 198 ? 2.119 7.036 -9.552 1.00 90.44 198 SER A O 1
ATOM 1539 N N . ALA A 1 199 ? 1.952 7.785 -7.414 1.00 90.25 199 ALA A N 1
ATOM 1540 C CA . ALA A 1 199 ? 3.320 8.217 -7.158 1.00 90.25 199 ALA A CA 1
ATOM 1541 C C . ALA A 1 199 ? 3.893 7.341 -6.028 1.00 90.25 199 ALA A C 1
ATOM 1543 O O . ALA A 1 199 ? 3.169 6.533 -5.443 1.00 90.25 199 ALA A O 1
ATOM 1544 N N . GLY A 1 200 ? 5.169 7.492 -5.710 1.00 92.50 200 GLY A N 1
ATOM 1545 C CA . GLY A 1 200 ? 5.782 6.827 -4.570 1.00 92.50 200 GLY A CA 1
ATOM 1546 C C . GLY A 1 200 ? 6.742 7.734 -3.823 1.00 92.50 200 GLY A C 1
ATOM 1547 O O . GLY A 1 200 ? 6.912 8.907 -4.158 1.00 92.50 200 GLY A O 1
ATOM 1548 N N . GLY A 1 201 ? 7.404 7.174 -2.827 1.00 93.88 201 GLY A N 1
ATOM 1549 C CA . GLY A 1 201 ? 8.413 7.878 -2.058 1.00 93.88 201 GLY A CA 1
ATOM 1550 C C . GLY A 1 201 ? 9.082 6.969 -1.049 1.00 93.88 201 GLY A C 1
ATOM 1551 O O . GLY A 1 201 ? 8.632 5.854 -0.789 1.00 93.88 201 GLY A O 1
ATOM 1552 N N . VAL A 1 202 ? 10.175 7.473 -0.492 1.00 95.88 202 VAL A N 1
ATOM 1553 C CA . VAL A 1 202 ? 10.942 6.805 0.553 1.00 95.88 202 VAL A CA 1
ATOM 1554 C C . VAL A 1 202 ? 10.898 7.675 1.795 1.00 95.88 202 VAL A C 1
ATOM 1556 O O . VAL A 1 202 ? 11.214 8.865 1.746 1.00 95.88 202 VAL A O 1
ATOM 1559 N N . ILE A 1 203 ? 10.508 7.075 2.909 1.00 94.75 203 ILE A N 1
ATOM 1560 C CA . ILE A 1 203 ? 10.394 7.709 4.216 1.00 94.75 203 ILE A CA 1
ATOM 1561 C C . ILE A 1 203 ? 11.348 6.999 5.166 1.00 94.75 203 ILE A C 1
ATOM 1563 O O . ILE A 1 203 ? 11.423 5.774 5.169 1.00 94.75 203 ILE A O 1
ATOM 1567 N N . PHE A 1 204 ? 12.064 7.758 5.987 1.00 95.12 204 PHE A N 1
ATOM 1568 C CA . PHE A 1 204 ? 12.795 7.186 7.109 1.00 95.12 204 PHE A CA 1
ATOM 1569 C C . PHE A 1 204 ? 11.875 7.157 8.326 1.00 95.12 204 PHE A C 1
ATOM 1571 O O . PHE A 1 204 ? 11.388 8.207 8.754 1.00 95.12 204 PHE A O 1
ATOM 1578 N N . LEU A 1 205 ? 11.610 5.961 8.847 1.00 94.75 205 LEU A N 1
ATOM 1579 C CA . LEU A 1 205 ? 10.707 5.717 9.965 1.00 94.75 205 LEU A CA 1
ATOM 1580 C C . LEU A 1 205 ? 11.517 5.309 11.196 1.00 94.75 205 LEU A C 1
ATOM 1582 O O . LEU A 1 205 ? 12.237 4.313 11.168 1.00 94.75 205 LEU A O 1
ATOM 1586 N N . LYS A 1 206 ? 11.412 6.089 12.273 1.00 94.31 206 LYS A N 1
ATOM 1587 C CA . LYS A 1 206 ? 12.149 5.865 13.521 1.00 94.31 206 LYS A CA 1
ATOM 1588 C C . LYS A 1 206 ? 11.414 4.909 14.463 1.00 94.31 206 LYS A C 1
ATOM 1590 O O . LYS A 1 206 ? 10.199 4.745 14.393 1.00 94.31 206 LYS A O 1
ATOM 1595 N N . GLU A 1 207 ? 12.151 4.374 15.434 1.00 92.31 207 GLU A N 1
ATOM 1596 C CA . GLU A 1 207 ? 11.638 3.512 16.512 1.00 92.31 207 GLU A CA 1
ATOM 1597 C C . GLU A 1 207 ? 10.470 4.141 17.297 1.00 92.31 207 GLU A C 1
ATOM 1599 O O . GLU A 1 207 ? 9.466 3.486 17.592 1.00 92.31 207 GLU A O 1
ATOM 1604 N N . ASN A 1 208 ? 10.563 5.443 17.581 1.00 92.31 208 ASN A N 1
ATOM 1605 C CA . ASN A 1 208 ? 9.537 6.219 18.286 1.00 92.31 208 ASN A CA 1
ATOM 1606 C C . ASN A 1 208 ? 8.337 6.617 17.395 1.00 92.31 208 ASN A C 1
ATOM 1608 O O . ASN A 1 208 ? 7.426 7.310 17.848 1.00 92.31 208 ASN A O 1
ATOM 1612 N N . GLY A 1 209 ? 8.334 6.205 16.125 1.00 90.19 209 GLY A N 1
ATOM 1613 C CA . GLY A 1 209 ? 7.282 6.489 15.154 1.00 90.19 209 GLY A CA 1
ATOM 1614 C C . GLY A 1 209 ? 7.361 7.871 14.508 1.00 90.19 209 GLY A C 1
ATOM 1615 O O . GLY A 1 209 ? 6.511 8.199 13.683 1.00 90.19 209 GLY A O 1
ATOM 1616 N N . GLU A 1 210 ? 8.357 8.697 14.838 1.00 93.75 210 GLU A N 1
ATOM 1617 C CA . GLU A 1 210 ? 8.659 9.870 14.017 1.00 93.75 210 GLU A CA 1
ATOM 1618 C C . GLU A 1 210 ? 9.086 9.441 12.613 1.00 93.75 210 GLU A C 1
ATOM 1620 O O . GLU A 1 210 ? 9.803 8.455 12.430 1.00 93.75 210 GLU A O 1
ATOM 1625 N N . SER A 1 211 ? 8.688 10.223 11.615 1.00 94.56 211 SER A N 1
ATOM 1626 C CA . SER A 1 211 ? 8.995 9.943 10.219 1.00 94.56 211 SER A CA 1
ATOM 1627 C C . SER A 1 211 ? 9.297 11.220 9.457 1.00 94.56 211 SER A C 1
ATOM 1629 O O . SER A 1 211 ? 8.649 12.239 9.695 1.00 94.56 211 SER A O 1
ATOM 1631 N N . TYR A 1 212 ? 10.214 11.158 8.495 1.00 93.62 212 TYR A N 1
ATOM 1632 C CA . TYR A 1 212 ? 10.419 12.242 7.536 1.00 93.62 212 TYR A CA 1
ATOM 1633 C C . TYR A 1 212 ? 10.672 11.699 6.131 1.00 93.62 212 TYR A C 1
ATOM 1635 O O . TYR A 1 212 ? 11.245 10.624 5.936 1.00 93.62 212 TYR A O 1
ATOM 1643 N N . LEU A 1 213 ? 10.207 12.456 5.141 1.00 93.25 213 LEU A N 1
ATOM 1644 C CA . LEU A 1 213 ? 10.354 12.129 3.731 1.00 93.25 213 LEU A CA 1
ATOM 1645 C C . LEU A 1 213 ? 11.822 12.273 3.317 1.00 93.25 213 LEU A C 1
ATOM 1647 O O . LEU A 1 213 ? 12.403 13.346 3.449 1.00 93.25 213 LEU A O 1
ATOM 1651 N N . VAL A 1 214 ? 12.407 11.192 2.806 1.00 95.69 214 VAL A N 1
ATOM 1652 C CA . VAL A 1 214 ? 13.771 11.185 2.262 1.00 95.69 214 VAL A CA 1
ATOM 1653 C C . VAL A 1 214 ? 13.748 11.647 0.811 1.00 95.69 214 VAL A C 1
ATOM 1655 O O . VAL A 1 214 ? 14.541 12.494 0.413 1.00 95.69 214 VAL A O 1
ATOM 1658 N N . THR A 1 215 ? 12.842 11.086 0.007 1.00 95.00 215 THR A N 1
ATOM 1659 C CA . THR A 1 215 ? 12.692 11.460 -1.403 1.00 95.00 215 THR A CA 1
ATOM 1660 C C . THR A 1 215 ? 11.338 11.034 -1.965 1.00 95.00 215 THR A C 1
ATOM 1662 O O . THR A 1 215 ? 10.688 10.131 -1.434 1.00 95.00 215 THR A O 1
ATOM 1665 N N . SER A 1 216 ? 10.942 11.653 -3.075 1.00 92.56 216 SER A N 1
ATOM 1666 C CA . SER A 1 216 ? 9.710 11.354 -3.807 1.00 92.56 216 SER A CA 1
ATOM 1667 C C . SER A 1 216 ? 10.013 10.685 -5.147 1.00 92.56 216 SER A C 1
ATOM 1669 O O . SER A 1 216 ? 10.957 11.046 -5.848 1.00 92.56 216 SER A O 1
ATOM 1671 N N . LEU A 1 217 ? 9.163 9.737 -5.536 1.00 91.06 217 LEU A N 1
ATOM 1672 C CA . LEU A 1 217 ? 9.233 8.987 -6.786 1.00 91.06 217 LEU A CA 1
ATOM 1673 C C . LEU A 1 217 ? 8.020 9.326 -7.658 1.00 91.06 217 LEU A C 1
ATOM 1675 O O . LEU A 1 217 ? 6.923 8.806 -7.469 1.00 91.06 217 LEU A O 1
ATOM 1679 N N . TRP A 1 218 ? 8.220 10.186 -8.653 1.00 89.19 218 TRP A N 1
ATOM 1680 C CA . TRP A 1 218 ? 7.149 10.579 -9.579 1.00 89.19 218 TRP A CA 1
ATOM 1681 C C . TRP A 1 218 ? 6.879 9.531 -10.666 1.00 89.19 218 TRP A C 1
ATOM 1683 O O . TRP A 1 218 ? 5.771 9.452 -11.188 1.00 89.19 218 TRP A O 1
ATOM 1693 N N . MET A 1 219 ? 7.872 8.693 -10.978 1.00 91.38 219 MET A N 1
ATOM 1694 C CA . MET A 1 219 ? 7.738 7.565 -11.901 1.00 91.38 219 MET A CA 1
ATOM 1695 C C . MET A 1 219 ? 7.431 6.279 -11.130 1.00 91.38 219 MET A C 1
ATOM 1697 O O . MET A 1 219 ? 8.325 5.480 -10.860 1.00 91.38 219 MET A O 1
ATOM 1701 N N . ALA A 1 220 ? 6.163 6.101 -10.765 1.00 93.06 220 ALA A N 1
ATOM 1702 C CA . ALA A 1 220 ? 5.678 4.942 -10.015 1.00 93.06 220 ALA A CA 1
ATOM 1703 C C . ALA A 1 220 ? 4.521 4.249 -10.762 1.00 93.06 220 ALA A C 1
ATOM 1705 O O . ALA A 1 220 ? 4.578 4.086 -11.985 1.00 93.06 220 ALA A O 1
ATOM 1706 N N . GLY A 1 221 ? 3.464 3.840 -10.056 1.00 92.94 221 GLY A N 1
ATOM 1707 C CA . GLY A 1 221 ? 2.392 3.013 -10.606 1.00 92.94 221 GLY A CA 1
ATOM 1708 C C . GLY A 1 221 ? 1.645 3.652 -11.776 1.00 92.94 221 GLY A C 1
ATOM 1709 O O . GLY A 1 221 ? 1.426 2.990 -12.787 1.00 92.94 221 GLY A O 1
ATOM 1710 N N . LYS A 1 222 ? 1.292 4.945 -11.722 1.00 92.12 222 LYS A N 1
ATOM 1711 C CA . LYS A 1 222 ? 0.564 5.571 -12.847 1.00 92.12 222 LYS A CA 1
ATOM 1712 C C . LYS A 1 222 ? 1.431 5.731 -14.090 1.00 92.12 222 LYS A C 1
ATOM 1714 O O . LYS A 1 222 ? 0.937 5.508 -15.192 1.00 92.12 222 LYS A O 1
ATOM 1719 N N . SER A 1 223 ? 2.709 6.068 -13.928 1.00 94.25 223 SER A N 1
ATOM 1720 C CA . SER A 1 223 ? 3.650 6.094 -15.052 1.00 94.25 223 SER A CA 1
ATOM 1721 C C . SER A 1 223 ? 3.811 4.701 -15.653 1.00 94.25 223 SER A C 1
ATOM 1723 O O . SER A 1 223 ? 3.765 4.562 -16.870 1.00 94.25 223 SER A O 1
ATOM 1725 N N . PHE A 1 224 ? 3.920 3.668 -14.813 1.00 94.31 224 PHE A N 1
ATOM 1726 C CA . PHE A 1 224 ? 3.978 2.276 -15.253 1.00 94.31 224 PHE A CA 1
ATOM 1727 C C . PHE A 1 224 ? 2.752 1.878 -16.091 1.00 94.31 224 PHE A C 1
ATOM 1729 O O . PHE A 1 224 ? 2.912 1.397 -17.212 1.00 94.31 224 PHE A O 1
ATOM 1736 N N . LEU A 1 225 ? 1.536 2.154 -15.609 1.00 94.50 225 LEU A N 1
ATOM 1737 C CA . LEU A 1 225 ? 0.304 1.868 -16.355 1.00 94.50 225 LEU A CA 1
ATOM 1738 C C . LEU A 1 225 ? 0.181 2.711 -17.634 1.00 94.50 225 LEU A C 1
ATOM 1740 O O . LEU A 1 225 ? -0.285 2.213 -18.658 1.00 94.50 225 LEU A O 1
ATOM 1744 N N . GLY A 1 226 ? 0.621 3.972 -17.601 1.00 95.44 226 GLY A N 1
ATOM 1745 C CA . GLY A 1 226 ? 0.662 4.846 -18.775 1.00 95.44 226 GLY A CA 1
ATOM 1746 C C . GLY A 1 226 ? 1.593 4.311 -19.864 1.00 95.44 226 GLY A C 1
ATOM 1747 O O . GLY A 1 226 ? 1.193 4.219 -21.025 1.00 95.44 226 GLY A O 1
ATOM 1748 N N . PHE A 1 227 ? 2.800 3.871 -19.493 1.00 94.06 227 PHE A N 1
ATOM 1749 C CA . PHE A 1 227 ? 3.715 3.208 -20.424 1.00 94.06 227 PHE A CA 1
ATOM 1750 C C . PHE A 1 227 ? 3.149 1.888 -20.939 1.00 94.06 227 PHE A C 1
ATOM 1752 O O . PHE A 1 227 ? 3.253 1.625 -22.134 1.00 94.06 227 PHE A O 1
ATOM 1759 N N . GLY A 1 228 ? 2.500 1.095 -20.082 1.00 95.19 228 GLY A N 1
ATOM 1760 C CA . GLY A 1 228 ? 1.758 -0.091 -20.508 1.00 95.19 228 GLY A CA 1
ATOM 1761 C C . GLY A 1 228 ? 0.743 0.248 -21.598 1.00 95.19 228 GLY A C 1
ATOM 1762 O O . GLY A 1 228 ? 0.721 -0.395 -22.646 1.00 95.19 228 GLY A O 1
ATOM 1763 N N . LYS A 1 229 ? -0.028 1.329 -21.422 1.00 96.31 229 LYS A N 1
ATOM 1764 C CA . LYS A 1 229 ? -1.035 1.731 -22.409 1.00 96.31 229 LYS A CA 1
ATOM 1765 C C . LYS A 1 229 ? -0.412 2.130 -23.740 1.00 96.31 229 LYS A C 1
ATOM 1767 O O . LYS A 1 229 ? -0.937 1.756 -24.785 1.00 96.31 229 LYS A O 1
ATOM 1772 N N . MET A 1 230 ? 0.690 2.875 -23.700 1.00 95.94 230 MET A N 1
ATOM 1773 C CA . MET A 1 230 ? 1.378 3.352 -24.900 1.00 95.94 230 MET A CA 1
ATOM 1774 C C . MET A 1 230 ? 2.109 2.236 -25.651 1.00 95.94 230 MET A C 1
ATOM 1776 O O . MET A 1 230 ? 2.075 2.209 -26.875 1.00 95.94 230 MET A O 1
ATOM 1780 N N . LEU A 1 231 ? 2.783 1.337 -24.930 1.00 92.62 231 LEU A N 1
ATOM 1781 C CA . LEU A 1 231 ? 3.672 0.332 -25.520 1.00 92.62 231 LEU A CA 1
ATOM 1782 C C . LEU A 1 231 ? 2.978 -1.007 -25.777 1.00 92.62 231 LEU A C 1
ATOM 1784 O O . LEU A 1 231 ? 3.334 -1.704 -26.721 1.00 92.62 231 LEU A O 1
ATOM 1788 N N . LEU A 1 232 ? 2.010 -1.377 -24.936 1.00 93.56 232 LEU A N 1
ATOM 1789 C CA . LEU A 1 232 ? 1.327 -2.675 -24.966 1.00 93.56 232 LEU A CA 1
ATOM 1790 C C . LEU A 1 232 ? -0.164 -2.547 -25.310 1.00 93.56 232 LEU A C 1
ATOM 1792 O O . LEU A 1 232 ? -0.852 -3.554 -25.435 1.00 93.56 232 LEU A O 1
ATOM 1796 N N . GLY A 1 233 ? -0.692 -1.325 -25.434 1.00 95.94 233 GLY A N 1
ATOM 1797 C CA . GLY A 1 233 ? -2.104 -1.079 -25.738 1.00 95.94 233 GLY A CA 1
ATOM 1798 C C . GLY A 1 233 ? -3.059 -1.234 -24.547 1.00 95.94 233 GLY A C 1
ATOM 1799 O O . GLY A 1 233 ? -4.254 -0.955 -24.693 1.00 95.94 233 GLY A O 1
ATOM 1800 N N . THR A 1 234 ? -2.562 -1.581 -23.355 1.00 95.12 234 THR A N 1
ATOM 1801 C CA . THR A 1 234 ? -3.371 -1.860 -22.155 1.00 95.12 234 THR A CA 1
ATOM 1802 C C . THR A 1 234 ? -2.872 -1.128 -20.909 1.00 95.12 234 THR A C 1
ATOM 1804 O O . THR A 1 234 ? -1.675 -0.979 -20.698 1.00 95.12 234 THR A O 1
ATOM 1807 N N . SER A 1 235 ? -3.797 -0.674 -20.063 1.00 93.19 235 SER A N 1
ATOM 1808 C CA . SER A 1 235 ? -3.513 -0.128 -18.726 1.00 93.19 235 SER A CA 1
ATOM 1809 C C . SER A 1 235 ? -3.990 -1.057 -17.605 1.00 93.19 235 SER A C 1
ATOM 1811 O O . SER A 1 235 ? -4.066 -0.629 -16.455 1.00 93.19 235 SER A O 1
ATOM 1813 N N . SER A 1 236 ? -4.372 -2.297 -17.931 1.00 92.06 236 SER A N 1
ATOM 1814 C CA . SER A 1 236 ? -4.722 -3.306 -16.932 1.00 92.06 236 SER A CA 1
ATOM 1815 C C . SER A 1 236 ? -3.447 -3.820 -16.272 1.00 92.06 236 SER A C 1
ATOM 1817 O O . SER A 1 236 ? -2.572 -4.356 -16.951 1.00 92.06 236 SER A O 1
ATOM 1819 N N . TYR A 1 237 ? -3.338 -3.654 -14.951 1.00 91.00 237 TYR A N 1
ATOM 1820 C CA . TYR A 1 237 ? -2.183 -4.129 -14.191 1.00 91.00 237 TYR A CA 1
ATOM 1821 C C . TYR A 1 237 ? -1.962 -5.634 -14.398 1.00 91.00 237 TYR A C 1
ATOM 1823 O O . TYR A 1 237 ? -0.871 -6.035 -14.796 1.00 91.00 237 TYR A O 1
ATOM 1831 N N . ASP A 1 238 ? -3.014 -6.440 -14.246 1.00 91.38 238 ASP A N 1
ATOM 1832 C CA . ASP A 1 238 ? -2.944 -7.901 -14.372 1.00 91.38 238 ASP A CA 1
ATOM 1833 C C . ASP A 1 238 ? -2.567 -8.346 -15.784 1.00 91.38 238 ASP A C 1
ATOM 1835 O O . ASP A 1 238 ? -1.837 -9.318 -15.975 1.00 91.38 238 ASP A O 1
ATOM 1839 N N . GLU A 1 239 ? -3.045 -7.632 -16.807 1.00 94.62 239 GLU A N 1
ATOM 1840 C CA . GLU A 1 239 ? -2.640 -7.908 -18.180 1.00 94.62 239 GLU A CA 1
ATOM 1841 C C . GLU A 1 239 ? -1.164 -7.601 -18.409 1.00 94.62 239 GLU A C 1
ATOM 1843 O O . GLU A 1 239 ? -0.459 -8.423 -18.996 1.00 94.62 239 GLU A O 1
ATOM 1848 N N . ILE A 1 240 ? -0.681 -6.466 -17.902 1.00 95.81 240 ILE A N 1
ATOM 1849 C CA . ILE A 1 240 ? 0.734 -6.110 -17.998 1.00 95.81 240 ILE A CA 1
ATOM 1850 C C . ILE A 1 240 ? 1.594 -7.130 -17.236 1.00 95.81 240 ILE A C 1
ATOM 1852 O O . ILE A 1 240 ? 2.626 -7.541 -17.764 1.00 95.81 240 ILE A O 1
ATOM 1856 N N . MET A 1 241 ? 1.179 -7.585 -16.047 1.00 94.38 241 MET A N 1
ATOM 1857 C CA . MET A 1 241 ? 1.895 -8.623 -15.288 1.00 94.38 241 MET A CA 1
ATOM 1858 C C . MET A 1 241 ? 1.965 -9.942 -16.063 1.00 94.38 241 MET A C 1
ATOM 1860 O O . MET A 1 241 ? 3.052 -10.481 -16.255 1.00 94.38 241 MET A O 1
ATOM 1864 N N . ARG A 1 242 ? 0.847 -10.403 -16.634 1.00 94.88 242 ARG A N 1
ATOM 1865 C CA . ARG A 1 242 ? 0.802 -11.620 -17.463 1.00 94.88 242 ARG A CA 1
ATOM 1866 C C . ARG A 1 242 ? 1.693 -11.530 -18.705 1.00 94.88 242 ARG A C 1
ATOM 1868 O O . ARG A 1 242 ? 2.272 -12.527 -19.141 1.00 94.88 242 ARG A O 1
ATOM 1875 N N . LEU A 1 243 ? 1.784 -10.345 -19.313 1.00 94.25 243 LEU A N 1
ATOM 1876 C CA . LEU A 1 243 ? 2.713 -10.085 -20.415 1.00 94.25 243 LEU A CA 1
ATOM 1877 C C . LEU A 1 243 ? 4.168 -10.097 -19.925 1.00 94.25 243 LEU A C 1
ATOM 1879 O O . LEU A 1 243 ? 5.028 -10.656 -20.604 1.00 94.25 243 LEU A O 1
ATOM 1883 N N . ALA A 1 244 ? 4.442 -9.521 -18.752 1.00 92.00 244 ALA A N 1
ATOM 1884 C CA . ALA A 1 244 ? 5.774 -9.463 -18.159 1.00 92.00 244 ALA A CA 1
ATOM 1885 C C . ALA A 1 244 ? 6.310 -10.851 -17.771 1.00 92.00 244 ALA A C 1
ATOM 1887 O O . ALA A 1 244 ? 7.468 -11.137 -18.063 1.00 92.00 244 ALA A O 1
ATOM 1888 N N . GLU A 1 245 ? 5.473 -11.729 -17.210 1.00 92.00 245 GLU A N 1
ATOM 1889 C CA . GLU A 1 245 ? 5.822 -13.119 -16.859 1.00 92.00 245 GLU A CA 1
ATOM 1890 C C . GLU A 1 245 ? 6.331 -13.927 -18.060 1.00 92.00 245 GLU A C 1
ATOM 1892 O O . GLU A 1 245 ? 7.253 -14.733 -17.948 1.00 92.00 245 GLU A O 1
ATOM 1897 N N . ARG A 1 246 ? 5.733 -13.707 -19.235 1.00 92.31 246 ARG A N 1
ATOM 1898 C CA . ARG A 1 246 ? 6.113 -14.376 -20.493 1.00 92.31 246 ARG A CA 1
ATOM 1899 C C . ARG A 1 246 ? 7.205 -13.616 -21.244 1.00 92.31 246 ARG A C 1
ATOM 1901 O O . ARG A 1 246 ? 7.818 -14.145 -22.174 1.00 92.31 246 ARG A O 1
ATOM 1908 N N . GLY A 1 247 ? 7.403 -12.356 -20.877 1.00 89.44 247 GLY A N 1
ATOM 1909 C CA . GLY A 1 247 ? 8.321 -11.436 -21.512 1.00 89.44 247 GLY A CA 1
ATOM 1910 C C . GLY A 1 247 ? 9.771 -11.811 -21.242 1.00 89.44 247 GLY A C 1
ATOM 1911 O O . GLY A 1 247 ? 10.155 -12.241 -20.158 1.00 89.44 247 GLY A O 1
ATOM 1912 N N . ARG A 1 248 ? 10.625 -11.590 -22.240 1.00 88.44 248 ARG A N 1
ATOM 1913 C CA . ARG A 1 248 ? 12.077 -11.716 -22.086 1.00 88.44 248 ARG A CA 1
ATOM 1914 C C . ARG A 1 248 ? 12.706 -10.344 -22.215 1.00 88.44 248 ARG A C 1
ATOM 1916 O O . ARG A 1 248 ? 12.905 -9.847 -23.321 1.00 88.44 248 ARG A O 1
ATOM 1923 N N . ARG A 1 249 ? 13.047 -9.735 -21.077 1.00 86.56 249 ARG A N 1
ATOM 1924 C CA . ARG A 1 249 ? 13.636 -8.385 -21.039 1.00 86.56 249 ARG A CA 1
ATOM 1925 C C . ARG A 1 249 ? 14.912 -8.251 -21.883 1.00 86.56 249 ARG A C 1
ATOM 1927 O O . ARG A 1 249 ? 15.135 -7.200 -22.470 1.00 86.56 249 ARG A O 1
ATOM 1934 N N . GLY A 1 250 ? 15.703 -9.320 -22.020 1.00 85.75 250 GLY A N 1
ATOM 1935 C CA . GLY A 1 250 ? 16.934 -9.327 -22.821 1.00 85.75 250 GLY A CA 1
ATOM 1936 C C . GLY A 1 250 ? 16.719 -9.085 -24.323 1.00 85.75 250 GLY A C 1
ATOM 1937 O O . GLY A 1 250 ? 17.690 -8.826 -25.034 1.00 85.75 250 GLY A O 1
ATOM 1938 N N . ASN A 1 251 ? 15.471 -9.130 -24.806 1.00 88.06 251 ASN A N 1
ATOM 1939 C CA . ASN A 1 251 ? 15.122 -8.765 -26.180 1.00 88.06 251 ASN A CA 1
ATOM 1940 C C . ASN A 1 251 ? 15.168 -7.246 -26.414 1.00 88.06 251 ASN A C 1
ATOM 1942 O O . ASN A 1 251 ? 15.395 -6.818 -27.540 1.00 88.06 251 ASN A O 1
ATOM 1946 N N . ILE A 1 252 ? 14.950 -6.438 -25.371 1.00 89.25 252 ILE A N 1
ATOM 1947 C CA . ILE A 1 252 ? 14.820 -4.973 -25.472 1.00 89.25 252 ILE A CA 1
ATOM 1948 C C . ILE A 1 252 ? 15.876 -4.226 -24.649 1.00 89.25 252 ILE A C 1
ATOM 1950 O O . ILE A 1 252 ? 16.317 -3.148 -25.046 1.00 89.25 252 ILE A O 1
ATOM 1954 N N . ASP A 1 253 ? 16.317 -4.805 -23.533 1.00 89.69 253 ASP A N 1
ATOM 1955 C CA . ASP A 1 253 ? 17.359 -4.252 -22.674 1.00 89.69 253 ASP A CA 1
ATOM 1956 C C . ASP A 1 253 ? 18.744 -4.726 -23.122 1.00 89.69 253 ASP A C 1
ATOM 1958 O O . ASP A 1 253 ? 18.909 -5.866 -23.568 1.00 89.69 253 ASP A O 1
ATOM 1962 N N . ASN A 1 254 ? 19.754 -3.876 -22.935 1.00 86.44 254 ASN A N 1
ATOM 1963 C CA . ASN A 1 254 ? 21.139 -4.333 -22.914 1.00 86.44 254 ASN A CA 1
ATOM 1964 C C . ASN A 1 254 ? 21.461 -4.932 -21.539 1.00 86.44 254 ASN A C 1
ATOM 1966 O O . ASN A 1 254 ? 21.031 -4.425 -20.496 1.00 86.44 254 ASN A O 1
ATOM 1970 N N . GLU A 1 255 ? 22.246 -6.001 -21.543 1.00 83.44 255 GLU A N 1
ATOM 1971 C CA . GLU A 1 255 ? 22.704 -6.712 -20.350 1.00 83.44 255 GLU A CA 1
ATOM 1972 C C . GLU A 1 255 ? 24.226 -6.584 -20.183 1.00 83.44 255 GLU A C 1
ATOM 1974 O O . GLU A 1 255 ? 24.924 -6.108 -21.080 1.00 83.44 255 GLU A O 1
ATOM 1979 N N . GLY A 1 256 ? 24.759 -6.981 -19.027 1.00 78.88 256 GLY A N 1
ATOM 1980 C CA . GLY A 1 256 ? 26.195 -6.952 -18.739 1.00 78.88 256 GLY A CA 1
ATOM 1981 C C . GLY A 1 256 ? 26.993 -7.736 -19.779 1.00 78.88 256 GLY A C 1
ATOM 1982 O O . GLY A 1 256 ? 28.007 -7.251 -20.275 1.00 78.88 256 GLY A O 1
ATOM 1983 N N . ARG A 1 257 ? 26.471 -8.888 -20.221 1.00 77.25 257 ARG A N 1
ATOM 1984 C CA . ARG A 1 257 ? 27.075 -9.678 -21.307 1.00 77.25 257 ARG A CA 1
ATOM 1985 C C . ARG A 1 257 ? 27.210 -8.901 -22.618 1.00 77.25 257 ARG A C 1
ATOM 1987 O O . ARG A 1 257 ? 28.183 -9.106 -23.335 1.00 77.25 257 ARG A O 1
ATOM 1994 N N . ASP A 1 258 ? 26.264 -8.006 -22.914 1.00 80.06 258 ASP A N 1
ATOM 1995 C CA . ASP A 1 258 ? 26.277 -7.222 -24.149 1.00 80.06 258 ASP A CA 1
ATOM 1996 C C . ASP A 1 258 ? 27.405 -6.173 -24.106 1.00 80.06 258 ASP A C 1
ATOM 1998 O O . ASP A 1 258 ? 27.941 -5.824 -25.150 1.00 80.06 258 ASP A O 1
ATOM 2002 N N . LEU A 1 259 ? 27.815 -5.717 -22.911 1.00 73.94 259 LEU A N 1
ATOM 2003 C CA . LEU A 1 259 ? 28.983 -4.845 -22.715 1.00 73.94 259 LEU A CA 1
ATOM 2004 C C . LEU A 1 259 ? 30.305 -5.620 -22.753 1.00 73.94 259 LEU A C 1
ATOM 2006 O O . LEU A 1 259 ? 31.287 -5.155 -23.325 1.00 73.94 259 LEU A O 1
ATOM 2010 N N . VAL A 1 260 ? 30.351 -6.818 -22.169 1.00 70.56 260 VAL A N 1
ATOM 2011 C CA . VAL A 1 260 ? 31.563 -7.655 -22.206 1.00 70.56 260 VAL A CA 1
ATOM 2012 C C . VAL A 1 260 ? 31.910 -8.034 -23.651 1.00 70.56 260 VAL A C 1
ATOM 2014 O O . VAL A 1 260 ? 33.076 -7.993 -24.038 1.00 70.56 260 VAL A O 1
ATOM 2017 N N . GLN A 1 261 ? 30.903 -8.309 -24.486 1.00 70.50 261 GLN A N 1
ATOM 2018 C CA . GLN A 1 261 ? 31.090 -8.584 -25.915 1.00 70.50 261 GLN A CA 1
ATOM 2019 C C . GLN A 1 261 ? 31.687 -7.408 -26.703 1.00 70.50 261 GLN A C 1
ATOM 2021 O O . GLN A 1 261 ? 32.302 -7.640 -27.742 1.00 70.50 261 GLN A O 1
ATOM 2026 N N . THR A 1 262 ? 31.565 -6.162 -26.229 1.00 68.94 262 THR A N 1
ATOM 2027 C CA . THR A 1 262 ? 32.230 -5.013 -26.868 1.00 68.94 262 THR A CA 1
ATOM 2028 C C . THR A 1 262 ? 33.700 -4.872 -26.464 1.00 68.94 262 THR A C 1
ATOM 2030 O O . THR A 1 262 ? 34.335 -3.895 -26.850 1.00 68.94 262 THR A O 1
ATOM 2033 N N . GLY A 1 263 ? 34.243 -5.801 -25.667 1.00 68.06 263 GLY A N 1
ATOM 2034 C CA . GLY A 1 263 ? 35.608 -5.732 -25.142 1.00 68.06 263 GLY A CA 1
ATOM 2035 C C . GLY A 1 263 ? 35.781 -4.713 -24.013 1.00 68.06 263 GLY A C 1
ATOM 2036 O O . GLY A 1 263 ? 36.890 -4.235 -23.790 1.00 68.06 263 GLY A O 1
ATOM 2037 N N . TRP A 1 264 ? 34.702 -4.334 -23.316 1.00 67.38 264 TRP A N 1
ATOM 2038 C CA . TRP A 1 264 ? 34.772 -3.364 -22.222 1.00 67.38 264 TRP A CA 1
ATOM 2039 C C . TRP A 1 264 ? 35.458 -3.956 -20.981 1.00 67.38 264 TRP A C 1
ATOM 2041 O O . TRP A 1 264 ? 34.957 -4.905 -20.384 1.00 67.38 264 TRP A O 1
ATOM 2051 N N . THR A 1 265 ? 36.568 -3.348 -20.553 1.00 63.47 265 THR A N 1
ATOM 2052 C CA . THR A 1 265 ? 37.362 -3.759 -19.375 1.00 63.47 265 THR A CA 1
ATOM 2053 C C . THR A 1 265 ? 37.323 -2.739 -18.229 1.00 63.47 265 THR A C 1
ATOM 2055 O O . THR A 1 265 ? 38.210 -2.724 -17.378 1.00 63.47 265 THR A O 1
ATOM 2058 N N . GLY A 1 266 ? 36.339 -1.832 -18.219 1.00 65.69 266 GLY A N 1
ATOM 2059 C CA . GLY A 1 266 ? 36.205 -0.807 -17.178 1.00 65.69 266 GLY A CA 1
ATOM 2060 C C . GLY A 1 266 ? 35.719 -1.360 -15.825 1.00 65.69 266 GLY A C 1
ATOM 2061 O O . GLY A 1 266 ? 35.409 -2.544 -15.717 1.00 65.69 266 GLY A O 1
ATOM 2062 N N . PRO A 1 267 ? 35.562 -0.506 -14.793 1.00 59.28 267 PRO A N 1
ATOM 2063 C CA . PRO A 1 267 ? 35.188 -0.920 -13.429 1.00 59.28 267 PRO A CA 1
ATOM 2064 C C . PRO A 1 267 ? 33.880 -1.728 -13.333 1.00 59.28 267 PRO A C 1
ATOM 2066 O O . PRO A 1 267 ? 33.683 -2.501 -12.403 1.00 59.28 267 PRO A O 1
ATOM 2069 N N . THR A 1 268 ? 32.985 -1.571 -14.311 1.00 56.38 268 THR A N 1
ATOM 2070 C CA . THR A 1 268 ? 31.706 -2.290 -14.421 1.00 56.38 268 THR A CA 1
ATOM 2071 C C . THR A 1 268 ? 31.817 -3.680 -15.060 1.00 56.38 268 THR A C 1
ATOM 2073 O O . THR A 1 268 ? 30.818 -4.392 -15.124 1.00 56.38 268 THR A O 1
ATOM 2076 N N . ALA A 1 269 ? 33.008 -4.105 -15.504 1.00 57.47 269 ALA A N 1
ATOM 2077 C CA . ALA A 1 269 ? 33.243 -5.438 -16.070 1.00 57.47 269 ALA A CA 1
ATOM 2078 C C . ALA A 1 269 ? 33.014 -6.579 -15.056 1.00 57.47 269 ALA A C 1
ATOM 2080 O O . ALA A 1 269 ? 32.806 -7.718 -15.460 1.00 57.47 269 ALA A O 1
ATOM 2081 N N . GLY A 1 270 ? 33.005 -6.273 -13.752 1.00 60.69 270 GLY A N 1
ATOM 2082 C CA . GLY A 1 270 ? 32.661 -7.216 -12.681 1.00 60.69 270 GLY A CA 1
ATOM 2083 C C . GLY A 1 270 ? 31.157 -7.392 -12.427 1.00 60.69 270 GLY A C 1
ATOM 2084 O O . GLY A 1 270 ? 30.782 -8.143 -11.528 1.00 60.69 270 GLY A O 1
ATOM 2085 N N . CYS A 1 271 ? 30.278 -6.700 -13.165 1.00 63.09 271 CYS A N 1
ATOM 2086 C CA . CYS A 1 271 ? 28.837 -6.910 -13.044 1.00 63.09 271 CYS A CA 1
ATOM 2087 C C . CYS A 1 271 ? 28.432 -8.291 -13.598 1.00 63.09 271 CYS A C 1
ATOM 2089 O O . CYS A 1 271 ? 28.947 -8.696 -14.642 1.00 63.09 271 CYS A O 1
ATOM 2091 N N . PRO A 1 272 ? 27.451 -8.977 -12.973 1.00 70.19 272 PRO A N 1
ATOM 2092 C CA . PRO A 1 272 ? 26.906 -10.223 -13.500 1.00 70.19 272 PRO A CA 1
ATOM 2093 C C . PRO A 1 272 ? 26.543 -10.096 -14.989 1.00 70.19 272 PRO A C 1
ATOM 2095 O O . PRO A 1 272 ? 25.951 -9.081 -15.376 1.00 70.19 272 PRO A O 1
ATOM 2098 N N . PRO A 1 273 ? 26.783 -11.119 -15.830 1.00 71.81 273 PRO A N 1
ATOM 2099 C CA . PRO A 1 273 ? 26.400 -11.088 -17.245 1.00 71.81 273 PRO A CA 1
ATOM 2100 C C . PRO A 1 273 ? 24.904 -10.811 -17.458 1.00 71.81 273 PRO A C 1
ATOM 2102 O O . PRO A 1 273 ? 24.523 -10.163 -18.434 1.00 71.81 273 PRO A O 1
ATOM 2105 N N . ALA A 1 274 ? 24.069 -11.269 -16.522 1.00 71.94 274 ALA A N 1
ATOM 2106 C CA . ALA A 1 274 ? 22.628 -11.053 -16.499 1.00 71.94 274 ALA A CA 1
ATOM 2107 C C . ALA A 1 274 ? 22.207 -9.722 -15.848 1.00 71.94 274 ALA A C 1
ATOM 2109 O O . ALA A 1 274 ? 21.013 -9.442 -15.783 1.00 71.94 274 ALA A O 1
ATOM 2110 N N . CYS A 1 275 ? 23.131 -8.890 -15.359 1.00 77.12 275 CYS A N 1
ATOM 2111 C CA . CYS A 1 275 ? 22.801 -7.563 -14.844 1.00 77.12 275 CYS A CA 1
ATOM 2112 C C . CYS A 1 275 ? 22.303 -6.670 -15.987 1.00 77.12 275 CYS A C 1
ATOM 2114 O O . CYS A 1 275 ? 22.807 -6.731 -17.107 1.00 77.12 275 CYS A O 1
ATOM 2116 N N . ARG A 1 276 ? 21.299 -5.835 -15.727 1.00 80.81 276 ARG A N 1
ATOM 2117 C CA . ARG A 1 276 ? 20.763 -4.912 -16.732 1.00 80.81 276 ARG A CA 1
ATOM 2118 C C . ARG A 1 276 ? 21.677 -3.693 -16.844 1.00 80.81 276 ARG A C 1
ATOM 2120 O O . ARG A 1 276 ? 21.845 -2.983 -15.860 1.00 80.81 276 ARG A O 1
ATOM 2127 N N . SER A 1 277 ? 22.214 -3.423 -18.034 1.00 81.38 277 SER A N 1
ATOM 2128 C CA . SER A 1 277 ? 23.115 -2.287 -18.267 1.00 81.38 277 SER A CA 1
ATOM 2129 C C . SER A 1 277 ? 22.397 -1.056 -18.822 1.00 81.38 277 SER A C 1
ATOM 2131 O O . SER A 1 277 ? 22.696 0.061 -18.411 1.00 81.38 277 SER A O 1
ATOM 2133 N N . SER A 1 278 ? 21.421 -1.234 -19.721 1.00 83.38 278 SER A N 1
ATOM 2134 C CA . SER A 1 278 ? 20.619 -0.123 -20.252 1.00 83.38 278 SER A CA 1
ATOM 2135 C C . SER A 1 278 ? 19.206 -0.563 -20.637 1.00 83.38 278 SER A C 1
ATOM 2137 O O . SER A 1 278 ? 19.023 -1.575 -21.317 1.00 83.38 278 SER A O 1
ATOM 2139 N N . ARG A 1 279 ? 18.197 0.195 -20.186 1.00 86.75 279 ARG A N 1
ATOM 2140 C CA . ARG A 1 279 ? 16.772 -0.105 -20.406 1.00 86.75 279 ARG A CA 1
ATOM 2141 C C . ARG A 1 279 ? 16.353 0.283 -21.823 1.00 86.75 279 ARG A C 1
ATOM 2143 O O . ARG A 1 279 ? 16.651 1.390 -22.256 1.00 86.75 279 ARG A O 1
ATOM 2150 N N . LEU A 1 280 ? 15.632 -0.602 -22.513 1.00 86.19 280 LEU A N 1
ATOM 2151 C CA . LEU A 1 280 ? 15.055 -0.388 -23.852 1.00 86.19 280 LEU A CA 1
ATOM 2152 C C . LEU A 1 280 ? 16.068 -0.050 -24.968 1.00 86.19 280 LEU A C 1
ATOM 2154 O O . LEU A 1 280 ? 15.674 0.318 -26.076 1.00 86.19 280 LEU A O 1
ATOM 2158 N N . ALA A 1 281 ? 17.371 -0.190 -24.716 1.00 84.62 281 ALA A N 1
ATOM 2159 C CA . ALA A 1 281 ? 18.427 0.258 -25.622 1.00 84.62 281 ALA A CA 1
ATOM 2160 C C . ALA A 1 281 ? 18.426 -0.454 -26.986 1.00 84.62 281 ALA A C 1
ATOM 2162 O O . ALA A 1 281 ? 18.813 0.140 -27.995 1.00 84.62 281 ALA A O 1
ATOM 2163 N N . LYS A 1 282 ? 17.959 -1.707 -27.053 1.00 85.25 282 LYS A N 1
ATOM 2164 C CA . LYS A 1 282 ? 17.905 -2.465 -28.314 1.00 85.25 282 LYS A CA 1
ATOM 2165 C C . LYS A 1 282 ? 16.823 -1.949 -29.263 1.00 85.25 282 LYS A C 1
ATOM 2167 O O . LYS A 1 282 ? 16.971 -2.075 -30.473 1.00 85.25 282 LYS A O 1
ATOM 2172 N N . LEU A 1 283 ? 15.791 -1.274 -28.748 1.00 82.19 283 LEU A N 1
ATOM 2173 C CA . LEU A 1 283 ? 14.781 -0.628 -29.595 1.00 82.19 283 LEU A CA 1
ATOM 2174 C C . LEU A 1 283 ? 15.390 0.501 -30.435 1.00 82.19 283 LEU A C 1
ATOM 2176 O O . LEU A 1 283 ? 15.042 0.668 -31.604 1.00 82.19 283 LEU A O 1
ATOM 2180 N N . TRP A 1 284 ? 16.344 1.242 -29.864 1.00 75.56 284 TRP A N 1
ATOM 2181 C CA . TRP A 1 284 ? 17.052 2.297 -30.587 1.00 75.56 284 TRP A CA 1
ATOM 2182 C C . TRP A 1 284 ? 17.885 1.731 -31.739 1.00 75.56 284 TRP A C 1
ATOM 2184 O O . TRP A 1 284 ? 17.853 2.249 -32.856 1.00 75.56 284 TRP A O 1
ATOM 2194 N N . THR A 1 285 ? 18.610 0.636 -31.494 1.00 68.94 285 THR A N 1
ATOM 2195 C CA . THR A 1 285 ? 19.468 0.023 -32.516 1.00 68.94 285 THR A CA 1
ATOM 2196 C C . THR A 1 285 ? 18.661 -0.643 -33.628 1.00 68.94 285 THR A C 1
ATOM 2198 O O . THR A 1 285 ? 19.080 -0.589 -34.786 1.00 68.94 285 THR A O 1
ATOM 2201 N N . TRP A 1 286 ? 17.497 -1.218 -33.318 1.00 62.00 286 TRP A N 1
ATOM 2202 C CA . TRP A 1 286 ? 16.568 -1.743 -34.322 1.00 62.00 286 TRP A CA 1
ATOM 2203 C C . TRP A 1 286 ? 15.995 -0.639 -35.207 1.00 62.00 286 TRP A C 1
ATOM 2205 O O . TRP A 1 286 ? 16.125 -0.728 -36.426 1.00 62.00 286 TRP A O 1
ATOM 2215 N N . SER A 1 287 ? 15.480 0.441 -34.612 1.00 60.03 287 SER A N 1
ATOM 2216 C CA . SER A 1 287 ? 14.987 1.604 -35.363 1.00 60.03 287 SER A CA 1
ATOM 2217 C C . SER A 1 287 ? 16.063 2.183 -36.291 1.00 60.03 287 SER A C 1
ATOM 2219 O O . SER A 1 287 ? 15.812 2.450 -37.469 1.00 60.03 287 SER A O 1
ATOM 2221 N N . TRP A 1 288 ? 17.306 2.298 -35.812 1.00 54.12 288 TRP A N 1
ATOM 2222 C CA . TRP A 1 288 ? 18.418 2.787 -36.630 1.00 54.12 288 TRP A CA 1
ATOM 2223 C C . TRP A 1 288 ? 18.771 1.845 -37.790 1.00 54.12 288 TRP A C 1
ATOM 2225 O O . TRP A 1 288 ? 19.069 2.302 -38.892 1.00 54.12 288 TRP A O 1
ATOM 2235 N N . ARG A 1 289 ? 18.720 0.523 -37.583 1.00 58.09 289 ARG A N 1
ATOM 2236 C CA . ARG A 1 289 ? 18.957 -0.465 -38.649 1.00 58.09 289 ARG A CA 1
ATOM 2237 C C . ARG A 1 289 ? 17.842 -0.478 -39.686 1.00 58.09 289 ARG A C 1
ATOM 2239 O O . ARG A 1 289 ? 18.164 -0.511 -40.868 1.00 58.09 289 ARG A O 1
ATOM 2246 N N . GLU A 1 290 ? 16.577 -0.408 -39.281 1.00 57.88 290 GLU A N 1
ATOM 2247 C CA . GLU A 1 290 ? 15.454 -0.344 -40.223 1.00 57.88 290 GLU A CA 1
ATOM 2248 C C . GLU A 1 290 ? 15.472 0.955 -41.027 1.00 57.88 290 GLU A C 1
ATOM 2250 O O . GLU A 1 290 ? 15.383 0.921 -42.251 1.00 57.88 290 GLU A O 1
ATOM 2255 N N . THR A 1 291 ? 15.705 2.098 -40.380 1.00 55.81 291 THR A N 1
ATOM 2256 C CA . THR A 1 291 ? 15.835 3.384 -41.087 1.00 55.81 291 THR A CA 1
ATOM 2257 C C . THR A 1 291 ? 17.068 3.439 -41.996 1.00 55.81 291 THR A C 1
ATOM 2259 O O . THR A 1 291 ? 17.004 4.018 -43.081 1.00 55.81 291 THR A O 1
ATOM 2262 N N . SER A 1 292 ? 18.179 2.798 -41.621 1.00 52.69 292 SER A N 1
ATOM 2263 C CA . SER A 1 292 ? 19.376 2.682 -42.470 1.00 52.69 292 SER A CA 1
ATOM 2264 C C . SER A 1 292 ? 19.201 1.684 -43.619 1.00 52.69 292 SER A C 1
ATOM 2266 O O . SER A 1 292 ? 19.753 1.899 -44.695 1.00 52.69 292 SER A O 1
ATOM 2268 N N . ALA A 1 293 ? 18.443 0.602 -43.420 1.00 52.62 293 ALA A N 1
ATOM 2269 C CA . ALA A 1 293 ? 18.089 -0.362 -44.462 1.00 52.62 293 ALA A CA 1
ATOM 2270 C C . ALA A 1 293 ? 17.066 0.228 -45.446 1.00 52.62 293 ALA A C 1
ATOM 2272 O O . ALA A 1 293 ? 17.218 0.054 -46.651 1.00 52.62 293 ALA A O 1
ATOM 2273 N N . ALA A 1 294 ? 16.112 1.030 -44.964 1.00 48.75 294 ALA A N 1
ATOM 2274 C CA . ALA A 1 294 ? 15.208 1.820 -45.799 1.00 48.75 294 ALA A CA 1
ATOM 2275 C C . 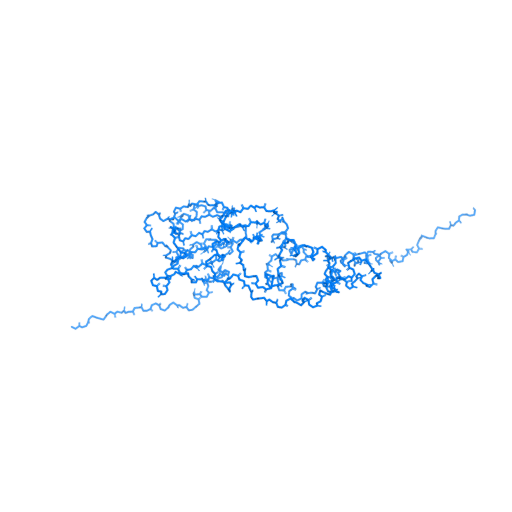ALA A 1 294 ? 15.958 2.876 -46.636 1.00 48.75 294 ALA A C 1
ATOM 2277 O O . ALA A 1 294 ? 15.567 3.166 -47.762 1.00 48.75 294 ALA A O 1
ATOM 2278 N N . ARG A 1 295 ? 17.092 3.399 -46.140 1.00 45.47 295 ARG A N 1
ATOM 2279 C CA . ARG A 1 295 ? 18.023 4.240 -46.923 1.00 45.47 295 ARG A CA 1
ATOM 2280 C C . ARG A 1 295 ? 18.913 3.459 -47.902 1.00 45.47 295 ARG A C 1
ATOM 2282 O O . ARG A 1 295 ? 19.601 4.088 -48.697 1.00 45.47 295 ARG A O 1
ATOM 2289 N N . ARG A 1 296 ? 18.911 2.119 -47.874 1.00 40.81 296 ARG A N 1
ATOM 2290 C CA . ARG A 1 296 ? 19.587 1.244 -48.857 1.00 40.81 296 ARG A CA 1
ATOM 2291 C C . ARG A 1 296 ? 18.635 0.715 -49.934 1.00 40.81 296 ARG A C 1
ATOM 2293 O O . ARG A 1 296 ? 18.906 -0.321 -50.536 1.00 40.81 296 ARG A O 1
ATOM 2300 N N . ILE A 1 297 ? 17.543 1.420 -50.212 1.00 41.12 297 ILE A N 1
ATOM 2301 C CA . ILE A 1 297 ? 16.875 1.285 -51.506 1.00 41.12 297 ILE A CA 1
ATOM 2302 C C . ILE A 1 297 ? 17.737 2.063 -52.510 1.00 41.12 297 ILE A C 1
ATOM 2304 O O . ILE A 1 297 ? 18.028 3.239 -52.312 1.00 41.12 297 ILE A O 1
ATOM 2308 N N . SER A 1 298 ? 18.224 1.341 -53.517 1.00 38.16 298 SER A N 1
ATOM 2309 C CA . SER A 1 298 ? 19.120 1.754 -54.607 1.00 38.16 298 SER A CA 1
ATOM 2310 C C . SER A 1 298 ? 18.902 3.185 -55.128 1.00 38.16 298 SER A C 1
ATOM 2312 O O . SER A 1 298 ? 17.751 3.622 -55.208 1.00 38.16 298 SER A O 1
ATOM 2314 N N . PRO A 1 299 ? 19.965 3.897 -55.563 1.00 38.59 299 PRO A N 1
ATOM 2315 C CA . PRO A 1 299 ? 19.799 5.191 -56.212 1.00 38.59 299 PRO A CA 1
ATOM 2316 C C . PRO A 1 299 ? 18.901 5.015 -57.440 1.00 38.59 299 PRO A C 1
ATOM 2318 O O . PRO A 1 299 ? 19.115 4.122 -58.260 1.00 38.59 299 PRO A O 1
ATOM 2321 N N . LEU A 1 300 ? 17.859 5.843 -57.532 1.00 40.84 300 LEU A N 1
ATOM 2322 C CA . LEU A 1 300 ? 16.975 5.887 -58.693 1.00 40.84 300 LEU A CA 1
ATOM 2323 C C . LEU A 1 300 ? 17.827 6.113 -59.964 1.00 40.84 300 LEU A C 1
ATOM 2325 O O . LEU A 1 300 ? 18.712 6.972 -59.923 1.00 40.84 300 LEU A O 1
ATOM 2329 N N . PRO A 1 301 ? 17.572 5.420 -61.094 1.00 35.84 301 PRO A N 1
ATOM 2330 C CA . PRO A 1 301 ? 18.463 5.402 -62.269 1.00 35.84 301 PRO A CA 1
ATOM 2331 C C . PRO A 1 301 ? 18.633 6.733 -63.028 1.00 35.84 301 PRO A C 1
ATOM 2333 O O . PRO A 1 301 ? 19.208 6.745 -64.109 1.00 35.84 301 PRO A O 1
ATOM 2336 N N . TRP A 1 302 ? 18.133 7.853 -62.506 1.00 38.09 302 TRP A N 1
ATOM 2337 C CA . TRP A 1 302 ? 18.009 9.118 -63.240 1.00 38.09 302 TRP A CA 1
ATOM 2338 C C . TRP A 1 302 ? 18.987 10.209 -62.783 1.00 38.09 302 TRP A C 1
ATOM 2340 O O . TRP A 1 302 ? 18.969 11.312 -63.317 1.00 38.09 302 TRP A O 1
ATOM 2350 N N . LEU A 1 303 ? 19.872 9.913 -61.827 1.00 34.44 303 LEU A N 1
ATOM 2351 C CA . LEU A 1 303 ? 20.958 10.805 -61.402 1.00 34.44 303 LEU A CA 1
ATOM 2352 C C . LEU A 1 303 ? 22.312 10.330 -61.955 1.00 34.44 303 LEU A C 1
ATOM 2354 O O . LEU A 1 303 ? 23.261 10.089 -61.215 1.00 34.44 303 LEU A O 1
ATOM 2358 N N . GLN A 1 304 ? 22.415 10.213 -63.279 1.00 36.62 304 GLN A N 1
ATOM 2359 C CA . GLN A 1 304 ? 23.697 10.356 -63.971 1.00 36.62 304 GLN A CA 1
ATOM 2360 C C . GLN A 1 304 ? 23.728 11.746 -64.602 1.00 36.62 304 GLN A C 1
ATOM 2362 O O . GLN A 1 304 ? 23.292 11.948 -65.731 1.00 36.62 304 GLN A O 1
ATOM 2367 N N . LEU A 1 305 ? 24.218 12.727 -63.842 1.00 36.72 305 LEU A N 1
ATOM 2368 C CA . LEU A 1 305 ? 24.615 14.010 -64.408 1.00 36.72 305 LEU A CA 1
ATOM 2369 C C . LEU A 1 305 ? 25.908 13.779 -65.193 1.00 36.72 305 LEU A C 1
ATOM 2371 O O . LEU A 1 305 ? 26.965 13.527 -64.617 1.00 36.72 305 LEU A O 1
ATOM 2375 N N . SER A 1 306 ? 25.795 13.825 -66.517 1.00 43.56 306 SER A N 1
ATOM 2376 C CA . SER A 1 306 ? 26.920 13.904 -67.439 1.00 43.56 306 SER A CA 1
ATOM 2377 C C . SER A 1 306 ? 27.776 15.127 -67.105 1.00 43.56 306 SER A C 1
ATOM 2379 O O . SER A 1 306 ? 27.279 16.253 -67.080 1.00 43.56 306 SER A O 1
ATOM 2381 N N . SER A 1 307 ? 29.061 14.896 -66.854 1.00 37.66 307 SER A N 1
ATOM 2382 C CA . SER A 1 307 ? 30.085 15.931 -66.709 1.00 37.66 307 SER A CA 1
ATOM 2383 C C . SER A 1 307 ? 30.228 16.731 -68.011 1.00 37.66 307 SER A C 1
ATOM 2385 O O . SER A 1 307 ? 30.372 16.099 -69.063 1.00 37.66 307 SER A O 1
ATOM 2387 N N . PRO A 1 308 ? 30.244 18.074 -67.981 1.00 44.69 308 PRO A N 1
ATOM 2388 C CA . PRO A 1 308 ? 30.627 18.851 -69.146 1.00 44.69 308 PRO A CA 1
ATOM 2389 C C . PRO A 1 308 ? 32.155 18.865 -69.292 1.00 44.69 308 PRO A C 1
ATOM 2391 O O . PRO A 1 308 ? 32.877 19.049 -68.310 1.00 44.69 308 PRO A O 1
ATOM 2394 N N . THR A 1 309 ? 32.601 18.642 -70.527 1.00 45.16 309 THR A N 1
ATOM 2395 C CA . THR A 1 309 ? 33.914 19.029 -71.068 1.00 45.16 309 THR A CA 1
ATOM 2396 C C . THR A 1 309 ? 34.157 20.524 -70.957 1.00 45.16 309 THR A C 1
ATOM 2398 O O . THR A 1 309 ? 33.179 21.268 -71.210 1.00 45.16 309 THR A O 1
#

Organism: NCBI:txid282301

InterPro domains:
  IPR004567 Type II pantothenate kinase [PF03630] (62-256)
  IPR004567 Type II pantothenate kinase [PTHR12280] (22-262)
  IPR043129 ATPase, nucleotide binding domain [SSF53067] (44-282)

Sequence (309 aa):
SNSKFIQQSSQQSPQRQAMADNFLIEEKIVTLQKSAMENVTVMAGIDRGCSLTKVLFVTAGNSDDTFKLHLALFNNTHFEAGLDYLASKAILQRGEGGKLHVTGVGCDRYRELIQEKLGLELEFIDEFLSQTRGAHWLIKNLPIEELCYPETEADLGQITGRAENPLQANMNQQFQLSSEDVASATPSLPCLFCFIGSAGGVIFLKENGESYLVTSLWMAGKSFLGFGKMLLGTSSYDEIMRLAERGRRGNIDNEGRDLVQTGWTGPTAGCPPACRSSRLAKLWTWSWRETSAARRISPLPWLQLSSPT

Radius of gyration: 28.82 Å; chains: 1; bounding box: 93×49×95 Å

Foldseek 3Di:
DDDDDDDDDPPDDPVVVVVLPPFWPDKDKDKFFQVLCPPPPAFKEWADAPFKIWIWGKDPDPDPGIIIIIIIIGTPVCVLSVLLVVQVPPSPPPDQAHEYEYEYPPCVVCVVVSCVSNVYHYDYDYPVLCVLVVVLSCLVTPDQVVVDDPDDPPCCVLLQVVPVDVVVVVCCVVVVPDPCCVVVPRDDPQDWDWDADCWIFTWGAHNVGDIDTPTIGNCGLVVVLVCCCVPVVGSDPVVVVVCVVVDDQVQQFQFLLNCVVVVDPDPCVSHRRRHTDGGRVVVVVVVVVVVVVVVPPDDDPPPPDDDDD